Protein AF-A0A0E3MA37-F1 (afdb_monomer_lite)

pLDDT: mean 84.64, std 12.68, range [42.84, 96.62]

Sequence (203 aa):
MIGLEYALGVYGIQHSELAARLGIQRQNINQWIKCKSKIPKKYFPVLSDMFGISIEYLQKELDDIDKLVIQKEKLMKELKPEIVKYDMDYNFEERDVVQVPIYSIDKEIKSLDKEIKKIKIIDEFKNIINSSKEDYELDKFILLLKLFKSEKVNKHIVEDTIEAICHYYDIVPEWVLISSSEDLHGAKDYMDDIAEVIKKYYK

Secondary structure (DSSP, 8-state):
-BHHHHHHHHHT--HHHHHHHTTS-HHHHHHHHTTSSPPPGGGHHHHHHHHTS-HHHHHSBP-HHHHHHHHHHHHHHHH-PPEEEEEEEEETTTTEEEEEEEES--HHHHHHHHHHHHHHHHHHHHHHHHH--SHHHHHHHHHHHHHHH-TTS-HHHHHHHHHHHHHHTTSS-TT--SS-TT-TTSHHHHHHHHHHHHHHH--

Radius of gyration: 23.32 Å; chains: 1; bounding box: 53×28×65 Å

Foldseek 3Di:
DALLVLLCVLVVHDLCRVCVVVVHDSVVSVCQVVVVDPDDPVCQVVVCVVQVDHVVSRRDDDDPLSSLVSNLSVCCVVVVFAFPDWDWDQDLVVRAIDIDTDTPDDPSNVVSVVVSVVVSVVVVVVVVVVPDDDVVVVVVVVVVVCQVPDPPDDVVLVLVVVVVVCVVVVVHDPPDRVDDPPCPVCPVVSVVVVVVVCVVPPD

InterPro domains:
  IPR001387 Cro/C1-type, helix-turn-helix domain [PS50943] (16-58)
  IPR001387 Cro/C1-type, helix-turn-helix domain [cd00093] (16-58)
  IPR010982 Lambda repressor-like, DNA-binding domain superfamily [G3DSA:1.10.260.40] (10-65)
  IPR010982 Lambda repressor-like, DNA-binding domain superfamily [SSF47413] (5-63)

Structure (mmCIF, N/CA/C/O backbone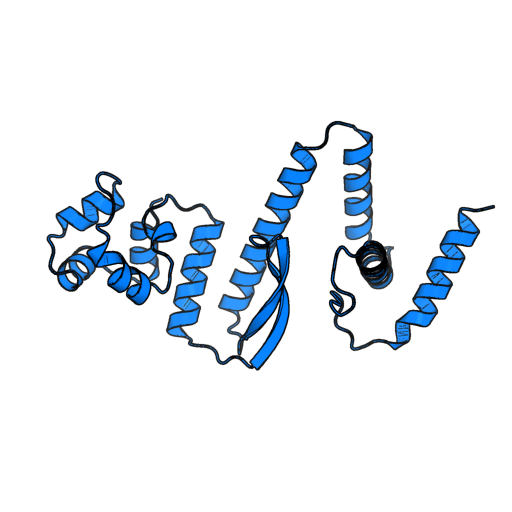):
data_AF-A0A0E3MA37-F1
#
_entry.id   AF-A0A0E3MA37-F1
#
loop_
_atom_site.group_PDB
_atom_site.id
_atom_site.type_symbol
_atom_site.label_atom_id
_atom_site.label_alt_id
_atom_site.label_comp_id
_atom_site.label_asym_id
_atom_site.label_entity_id
_atom_site.label_seq_id
_atom_site.pdbx_PDB_ins_code
_atom_site.Cartn_x
_atom_site.Cartn_y
_atom_site.Cartn_z
_atom_site.occupancy
_atom_site.B_iso_or_equiv
_atom_site.auth_seq_id
_atom_site.auth_comp_id
_atom_site.auth_asym_id
_atom_site.auth_atom_id
_atom_site.pdbx_PDB_model_num
ATOM 1 N N . MET A 1 1 ? 0.056 8.571 13.593 1.00 84.12 1 MET A N 1
ATOM 2 C CA . MET A 1 1 ? -1.319 8.588 14.163 1.00 84.12 1 MET A CA 1
ATOM 3 C C . MET A 1 1 ? -1.781 7.153 14.315 1.00 84.12 1 MET A C 1
ATOM 5 O O . MET A 1 1 ? -1.430 6.353 13.457 1.00 84.12 1 MET A O 1
ATOM 9 N N . ILE A 1 2 ? -2.513 6.808 15.377 1.00 94.44 2 ILE A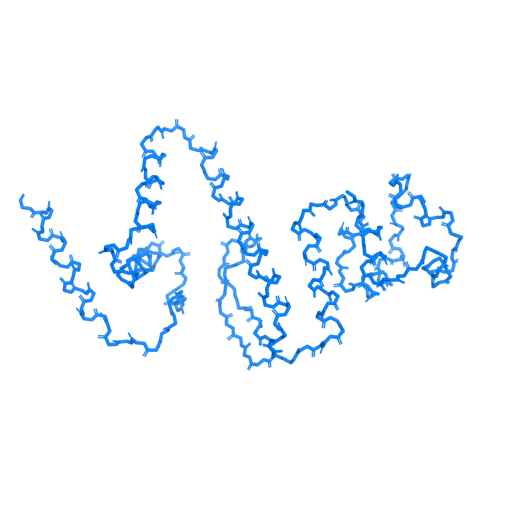 N 1
ATOM 10 C CA . ILE A 1 2 ? -2.929 5.418 15.608 1.00 94.44 2 ILE A CA 1
ATOM 11 C C . ILE A 1 2 ? -4.049 4.996 14.673 1.00 94.44 2 ILE A C 1
ATOM 13 O O . ILE A 1 2 ? -4.986 5.758 14.429 1.00 94.44 2 ILE A O 1
ATOM 17 N N . GLY A 1 3 ? -3.960 3.769 14.157 1.00 94.31 3 GLY A N 1
ATOM 18 C CA . GLY A 1 3 ? -4.886 3.324 13.128 1.00 94.31 3 GLY A CA 1
ATOM 19 C C . GLY A 1 3 ? -6.326 3.192 13.584 1.00 94.31 3 GLY A C 1
ATOM 20 O O . GLY A 1 3 ? -7.220 3.509 12.808 1.00 94.31 3 GLY A O 1
ATOM 21 N N . LEU A 1 4 ? -6.578 2.848 14.851 1.00 95.31 4 LEU A N 1
ATOM 22 C CA . LEU A 1 4 ? -7.936 2.884 15.397 1.00 95.31 4 LEU A CA 1
ATOM 23 C C . LEU A 1 4 ? -8.545 4.293 15.366 1.00 95.31 4 LEU A C 1
ATOM 25 O O . LEU A 1 4 ? -9.714 4.443 15.025 1.00 95.31 4 LEU A O 1
ATOM 29 N N . GLU A 1 5 ? -7.769 5.324 15.702 1.00 95.62 5 GLU A N 1
ATOM 30 C CA . GLU A 1 5 ? -8.240 6.714 15.658 1.00 95.62 5 GLU A CA 1
ATOM 31 C C . GLU A 1 5 ? -8.531 7.151 14.223 1.00 95.62 5 GLU A C 1
ATOM 33 O O . GLU A 1 5 ? -9.579 7.736 13.948 1.00 95.62 5 GLU A O 1
ATOM 38 N N . TYR A 1 6 ? -7.640 6.798 13.294 1.00 96.62 6 TYR A N 1
ATOM 39 C CA . TYR A 1 6 ? -7.842 7.087 11.882 1.00 96.62 6 TYR A CA 1
ATOM 40 C C . TYR A 1 6 ? -9.079 6.389 11.312 1.00 96.62 6 TYR A C 1
ATOM 42 O O . TYR A 1 6 ? -9.910 7.040 10.683 1.00 96.62 6 TYR A O 1
ATOM 50 N N . ALA A 1 7 ? -9.227 5.086 11.564 1.00 95.69 7 ALA A N 1
ATOM 51 C CA . ALA A 1 7 ? -10.353 4.296 11.084 1.00 95.69 7 ALA A CA 1
ATOM 52 C C . ALA A 1 7 ? -11.683 4.850 11.614 1.00 95.69 7 ALA A C 1
ATOM 54 O O . ALA A 1 7 ? -12.621 5.029 10.845 1.00 95.69 7 ALA A O 1
ATOM 55 N N . LEU A 1 8 ? -11.758 5.220 12.896 1.00 95.12 8 LEU A N 1
ATOM 56 C CA . LEU A 1 8 ? -12.943 5.878 13.456 1.00 95.12 8 LEU A CA 1
ATOM 57 C C . LEU A 1 8 ? -13.290 7.175 12.712 1.00 95.12 8 LEU A C 1
ATOM 59 O O . LEU A 1 8 ? -14.453 7.385 12.372 1.00 95.12 8 LEU A O 1
ATOM 63 N N . GLY A 1 9 ? -12.291 8.007 12.402 1.00 95.06 9 GLY A N 1
ATOM 64 C CA . GLY A 1 9 ? -12.484 9.232 11.624 1.00 95.06 9 GLY A CA 1
ATOM 65 C C . GLY A 1 9 ? -12.969 8.969 10.196 1.00 95.06 9 GLY A C 1
ATOM 66 O O . GLY A 1 9 ? -13.943 9.574 9.755 1.00 95.06 9 GLY A O 1
ATOM 67 N N . VAL A 1 10 ? -12.337 8.028 9.491 1.00 94.00 10 VAL A N 1
ATOM 68 C CA . VAL A 1 10 ? -12.671 7.662 8.103 1.00 94.00 10 VAL A CA 1
ATOM 69 C C . VAL A 1 10 ? -14.083 7.077 7.993 1.00 94.00 10 VAL A C 1
ATOM 71 O O . VAL A 1 10 ? -14.810 7.392 7.050 1.00 94.00 10 VAL A O 1
ATOM 74 N N . TYR A 1 11 ? -14.498 6.274 8.973 1.00 93.88 11 TYR A N 1
ATOM 75 C CA . TYR A 1 11 ? -15.827 5.660 9.034 1.00 93.88 11 TYR A CA 1
ATOM 76 C C . TYR A 1 11 ? -16.893 6.549 9.696 1.00 93.88 11 TYR A C 1
ATOM 78 O O . TYR A 1 11 ? -18.059 6.167 9.741 1.00 93.88 11 TYR A O 1
ATOM 86 N N . GLY A 1 12 ? -16.519 7.721 10.220 1.00 93.81 12 GLY A N 1
ATOM 87 C CA . GLY A 1 12 ? -17.446 8.627 10.903 1.00 93.81 12 GLY A CA 1
ATOM 88 C C . GLY A 1 12 ? -18.004 8.083 12.226 1.00 93.81 12 GLY A C 1
ATOM 89 O O . GLY A 1 12 ? -19.073 8.509 12.657 1.00 93.81 12 GLY A O 1
ATOM 90 N N . ILE A 1 13 ? -17.304 7.148 12.876 1.00 94.56 13 ILE A N 1
ATOM 91 C CA . ILE A 1 13 ? -17.751 6.486 14.108 1.00 94.56 13 ILE A CA 1
ATOM 92 C C . ILE A 1 13 ? -17.184 7.220 15.324 1.00 94.56 13 ILE A C 1
ATOM 94 O O . ILE A 1 13 ? -15.977 7.429 15.456 1.00 94.56 13 ILE A O 1
ATOM 98 N N . GLN A 1 14 ? -18.048 7.567 16.277 1.00 95.06 14 GLN A N 1
ATOM 99 C CA . GLN A 1 14 ? -17.614 8.202 17.523 1.00 95.06 14 GLN A CA 1
ATOM 100 C C . GLN A 1 14 ? -17.073 7.181 18.535 1.00 95.06 14 GLN A C 1
ATOM 102 O O . GLN A 1 14 ? -17.524 6.039 18.609 1.00 95.06 14 GLN A O 1
ATOM 107 N N . HIS A 1 15 ? -16.168 7.609 19.425 1.00 94.31 15 HIS A N 1
ATOM 108 C CA . HIS A 1 15 ? -15.605 6.725 20.462 1.00 94.31 15 HIS A CA 1
ATOM 109 C C . HIS A 1 15 ? -16.689 6.161 21.398 1.00 94.31 15 HIS A C 1
ATOM 111 O O . HIS A 1 15 ? -16.575 5.035 21.876 1.00 94.31 15 HIS A O 1
ATOM 117 N N . SER A 1 16 ? -17.725 6.955 21.690 1.00 93.81 16 SER A N 1
ATOM 118 C CA . SER A 1 16 ? -18.897 6.545 22.477 1.00 93.81 16 SER A CA 1
ATOM 119 C C . SER A 1 16 ? -19.701 5.456 21.778 1.00 93.81 16 SER A C 1
ATOM 121 O O . SER A 1 16 ? -20.146 4.517 22.431 1.00 93.81 16 SER A O 1
ATOM 123 N N . GLU A 1 17 ? -19.854 5.567 20.463 1.00 95.62 17 GLU A N 1
ATOM 124 C CA . GLU A 1 17 ? -20.577 4.595 19.656 1.00 95.62 17 GLU A CA 1
ATOM 125 C C . GLU A 1 17 ? -19.825 3.263 19.596 1.00 95.62 17 GLU A C 1
ATOM 127 O O . GLU A 1 17 ? -20.410 2.218 19.875 1.00 95.62 17 GLU A O 1
ATOM 132 N N . LEU A 1 18 ? -18.512 3.290 19.336 1.00 96.19 18 LEU A N 1
ATOM 133 C CA . LEU A 1 18 ? -17.695 2.075 19.361 1.00 96.19 18 LEU A CA 1
ATOM 134 C C . LEU A 1 18 ? -17.732 1.403 20.743 1.00 96.19 18 LEU A C 1
ATOM 136 O O . LEU A 1 18 ? -17.883 0.187 20.844 1.00 96.19 18 LEU A O 1
ATOM 140 N N . ALA A 1 19 ? -17.629 2.189 21.817 1.00 96.00 19 ALA A N 1
ATOM 141 C CA . ALA A 1 19 ? -17.697 1.680 23.183 1.00 96.00 19 ALA A CA 1
ATOM 142 C C . ALA A 1 19 ? -19.032 0.972 23.473 1.00 96.00 19 ALA A C 1
ATOM 144 O O . ALA A 1 19 ? -19.030 -0.128 24.029 1.00 96.00 19 ALA A O 1
ATOM 145 N N . ALA A 1 20 ? -20.151 1.564 23.037 1.00 95.31 20 ALA A N 1
ATOM 146 C CA . ALA A 1 20 ? -21.478 0.970 23.163 1.00 95.31 20 ALA A CA 1
ATOM 147 C C . ALA A 1 20 ? -21.588 -0.350 22.384 1.00 95.31 20 ALA A C 1
ATOM 149 O O . ALA A 1 20 ? -22.038 -1.347 22.946 1.00 95.31 20 ALA A O 1
ATOM 150 N N . ARG A 1 21 ? -21.101 -0.390 21.134 1.00 94.06 21 ARG A N 1
ATOM 151 C CA . ARG A 1 21 ? -21.086 -1.609 20.301 1.00 94.06 21 ARG A CA 1
ATOM 152 C C . ARG A 1 21 ? -20.270 -2.744 20.924 1.00 94.06 21 ARG A C 1
ATOM 154 O O . ARG A 1 21 ? -20.639 -3.904 20.792 1.00 94.06 21 ARG A O 1
ATOM 161 N N . LEU A 1 22 ? -19.173 -2.420 21.609 1.00 94.44 22 LEU A N 1
ATOM 162 C CA . LEU A 1 22 ? -18.305 -3.404 22.265 1.00 94.44 22 LEU A CA 1
ATOM 163 C C . LEU A 1 22 ? -18.726 -3.742 23.707 1.00 94.44 22 LEU A C 1
ATOM 165 O O . LEU A 1 22 ? -18.088 -4.587 24.336 1.00 94.44 22 LEU A O 1
ATOM 169 N N . GLY A 1 23 ? -19.757 -3.086 24.252 1.00 94.81 23 GLY A N 1
ATOM 170 C CA . GLY A 1 23 ? -20.200 -3.288 25.635 1.00 94.81 23 GLY A CA 1
ATOM 171 C C . GLY A 1 23 ? -19.154 -2.878 26.679 1.00 94.81 23 GLY A C 1
ATOM 172 O O . GLY A 1 23 ? -19.035 -3.516 27.724 1.00 94.81 23 GLY A O 1
ATOM 173 N N . ILE A 1 24 ? -18.357 -1.843 26.394 1.00 95.75 24 ILE A N 1
ATOM 174 C CA . ILE A 1 24 ? -17.297 -1.345 27.284 1.00 95.75 24 ILE A CA 1
ATOM 175 C C . ILE A 1 24 ? -17.415 0.152 27.546 1.00 95.75 24 ILE A C 1
ATOM 177 O O . ILE A 1 24 ? -18.136 0.883 26.876 1.00 95.75 24 ILE A O 1
ATOM 181 N N . GLN A 1 25 ? -16.654 0.638 28.524 1.00 94.88 25 GLN A N 1
ATOM 182 C CA . GLN A 1 25 ? -16.570 2.065 28.807 1.00 94.88 25 GLN A CA 1
ATOM 183 C C . GLN A 1 25 ? -15.746 2.799 27.741 1.00 94.88 25 GLN A C 1
ATOM 185 O O . GLN A 1 25 ? -14.691 2.325 27.317 1.00 94.88 25 GLN A O 1
ATOM 190 N N . ARG A 1 26 ? -16.165 4.024 27.389 1.00 93.62 26 ARG A N 1
ATOM 191 C CA . ARG A 1 26 ? -15.447 4.925 26.462 1.00 93.62 26 ARG A CA 1
ATOM 192 C C . ARG A 1 26 ? -13.974 5.132 26.836 1.00 93.62 26 ARG A C 1
ATOM 194 O O . ARG A 1 26 ? -13.132 5.326 25.962 1.00 93.62 26 ARG A O 1
ATOM 201 N N . GLN A 1 27 ? -13.650 5.077 28.128 1.00 93.69 27 GLN A N 1
ATOM 202 C CA . GLN A 1 27 ? -12.278 5.205 28.616 1.00 93.69 27 GLN A CA 1
ATOM 203 C C . GLN A 1 27 ? -11.351 4.115 28.059 1.00 93.69 27 GLN A C 1
ATOM 205 O O . GLN A 1 27 ? -10.196 4.416 27.772 1.00 93.69 27 GLN A O 1
ATOM 210 N N . ASN A 1 28 ? -11.858 2.900 27.828 1.00 94.25 28 ASN A N 1
ATOM 211 C CA . ASN A 1 28 ? -11.075 1.803 27.259 1.00 94.25 28 ASN A CA 1
ATOM 212 C C . ASN A 1 28 ? -10.665 2.113 25.811 1.00 94.25 28 ASN A C 1
ATOM 214 O O . ASN A 1 28 ? -9.495 1.971 25.473 1.00 94.25 28 ASN A O 1
ATOM 218 N N . ILE A 1 29 ? -11.585 2.642 24.993 1.00 95.44 29 ILE A N 1
ATOM 219 C CA . ILE A 1 29 ? -11.286 3.086 23.617 1.00 95.44 29 ILE A CA 1
ATOM 220 C C . ILE A 1 29 ? -10.200 4.168 23.620 1.00 95.44 29 ILE A C 1
ATOM 222 O O . ILE A 1 29 ? -9.225 4.089 22.877 1.00 95.44 29 ILE A O 1
ATOM 226 N N . ASN A 1 30 ? -10.324 5.156 24.512 1.00 93.62 30 ASN A N 1
ATOM 227 C CA . ASN A 1 30 ? -9.332 6.225 24.636 1.00 93.62 30 ASN A CA 1
ATOM 228 C C . ASN A 1 30 ? -7.951 5.703 25.067 1.00 93.62 30 ASN A C 1
ATOM 230 O O . ASN A 1 30 ? -6.941 6.303 24.705 1.00 93.62 30 ASN A O 1
ATOM 234 N N . GLN A 1 31 ? -7.881 4.630 25.862 1.00 94.69 31 GLN A N 1
ATOM 235 C CA . GLN A 1 31 ? -6.604 4.007 26.214 1.00 94.69 31 GLN A CA 1
ATOM 236 C C . GLN A 1 31 ? -5.952 3.327 25.009 1.00 94.69 31 GLN A C 1
ATOM 238 O O . GLN A 1 31 ? -4.738 3.454 24.861 1.00 94.69 31 GLN A O 1
ATOM 243 N N . TRP A 1 32 ? -6.736 2.674 24.145 1.00 94.81 32 TRP A N 1
ATOM 244 C CA . TRP A 1 32 ? -6.230 2.041 22.922 1.00 94.81 32 TRP A CA 1
ATOM 245 C C . TRP A 1 32 ? -5.692 3.074 21.934 1.00 94.81 32 TRP A C 1
ATOM 247 O O . TRP A 1 32 ? -4.570 2.939 21.463 1.00 94.81 32 TRP A O 1
ATOM 257 N N . ILE A 1 33 ? -6.439 4.158 21.705 1.00 92.94 33 ILE A N 1
ATOM 258 C CA . ILE A 1 33 ? -6.018 5.263 20.826 1.00 92.94 33 ILE A CA 1
ATOM 259 C C . ILE A 1 33 ? -4.733 5.930 21.332 1.00 92.94 33 ILE A C 1
ATOM 261 O O . ILE A 1 33 ? -3.863 6.294 20.552 1.00 92.94 33 ILE A O 1
ATOM 265 N N . LYS A 1 34 ? -4.583 6.058 22.656 1.00 91.56 34 LYS A N 1
ATOM 266 C CA . LYS A 1 34 ? -3.381 6.624 23.288 1.00 91.56 34 LYS A CA 1
ATOM 267 C C . LYS A 1 34 ? -2.249 5.608 23.480 1.00 91.56 34 LYS A C 1
ATOM 269 O O . LYS A 1 34 ? -1.322 5.908 24.229 1.00 91.56 34 LYS A O 1
ATOM 274 N N . CYS A 1 35 ? -2.350 4.403 22.913 1.00 87.25 35 CYS A N 1
ATOM 275 C CA 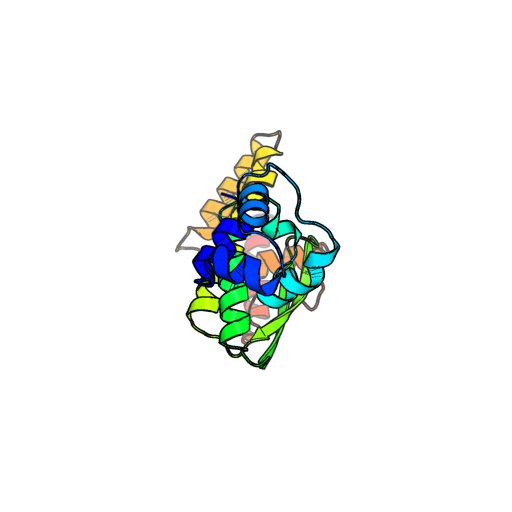. CYS A 1 35 ? -1.387 3.307 23.092 1.00 87.25 35 CYS A CA 1
ATOM 276 C C . CYS A 1 35 ? -1.073 2.936 24.550 1.00 87.25 35 CYS A C 1
ATOM 278 O O . CYS A 1 35 ? -0.044 2.329 24.836 1.00 87.25 35 CYS A O 1
ATOM 280 N N . LYS A 1 36 ? -1.958 3.268 25.497 1.00 90.62 36 LYS A N 1
ATOM 281 C CA . LYS A 1 36 ? -1.770 2.927 26.917 1.00 90.62 36 LYS A CA 1
ATOM 282 C C . LYS A 1 36 ? -2.049 1.454 27.194 1.00 90.62 36 LYS A C 1
ATOM 284 O O . LYS A 1 36 ? -1.546 0.905 28.168 1.00 90.62 36 LYS A O 1
ATOM 289 N N . SER A 1 37 ? -2.871 0.828 26.360 1.00 91.38 37 SER A N 1
ATOM 290 C CA . SER A 1 37 ? -3.149 -0.603 26.392 1.00 91.38 37 SER A CA 1
ATOM 291 C C . SER A 1 37 ? -3.410 -1.111 24.976 1.00 91.38 37 SER A C 1
ATOM 293 O O . SER A 1 37 ? -3.901 -0.372 24.124 1.00 91.38 37 SER A O 1
ATOM 295 N N . LYS A 1 38 ? -3.063 -2.377 24.716 1.00 92.38 38 LYS A N 1
ATOM 296 C CA . LYS A 1 38 ? -3.400 -3.045 23.450 1.00 92.38 38 LYS A CA 1
ATOM 297 C C . LYS A 1 38 ? -4.886 -3.392 23.414 1.00 92.38 38 LYS A C 1
ATOM 299 O O . LYS A 1 38 ? -5.513 -3.564 24.464 1.00 92.38 38 LYS A O 1
ATOM 304 N N . ILE A 1 39 ? -5.426 -3.556 22.211 1.00 93.94 39 ILE A N 1
ATOM 305 C CA . ILE A 1 39 ? -6.797 -4.023 22.033 1.00 93.94 39 ILE A CA 1
ATOM 306 C C . ILE A 1 39 ? -6.861 -5.494 22.500 1.00 93.94 39 ILE A C 1
ATOM 308 O O . ILE A 1 39 ? -6.030 -6.315 22.107 1.00 93.94 39 ILE A O 1
ATOM 312 N N . PRO A 1 40 ? -7.808 -5.873 23.375 1.00 94.56 40 PRO A N 1
ATOM 313 C CA . PRO A 1 40 ? -7.995 -7.267 23.765 1.00 94.56 40 PRO A CA 1
ATOM 314 C C . PRO A 1 40 ? -8.427 -8.155 22.590 1.00 94.56 40 PRO A C 1
ATOM 316 O O . PRO A 1 40 ? -9.364 -7.814 21.869 1.00 94.56 40 PRO A O 1
ATOM 319 N N . LYS A 1 41 ? -7.832 -9.353 22.477 1.00 94.81 41 LYS A N 1
ATOM 320 C CA . LYS A 1 41 ? -8.088 -10.323 21.387 1.00 94.81 41 LYS A CA 1
ATOM 321 C C . LYS A 1 41 ? -9.567 -10.649 21.158 1.00 94.81 41 LYS A C 1
ATOM 323 O O . LYS A 1 41 ? -9.978 -10.855 20.023 1.00 94.81 41 LYS A O 1
ATOM 328 N N . LYS A 1 42 ? -10.385 -10.648 22.217 1.00 95.19 42 LYS A N 1
ATOM 329 C CA . LYS A 1 42 ? -11.836 -10.894 22.123 1.00 95.19 42 LYS A CA 1
ATOM 330 C C . LYS A 1 42 ? -12.584 -9.899 21.226 1.00 95.19 42 LYS A C 1
ATOM 332 O O . LYS A 1 42 ? -13.665 -10.224 20.755 1.00 95.19 42 LYS A O 1
ATOM 337 N N . TYR A 1 43 ? -12.029 -8.708 20.994 1.00 94.81 43 TYR A N 1
ATOM 338 C CA . TYR A 1 43 ? -12.632 -7.695 20.126 1.00 94.81 43 TYR A CA 1
ATOM 339 C C . TYR A 1 43 ? -12.094 -7.727 18.696 1.00 94.81 43 TYR A C 1
ATOM 341 O O . TYR A 1 43 ? -12.621 -7.009 17.855 1.00 94.81 43 TYR A O 1
ATOM 349 N N . PHE A 1 44 ? -11.080 -8.548 18.400 1.00 94.38 44 PHE A N 1
ATOM 350 C CA . PHE A 1 44 ? -10.473 -8.593 17.068 1.00 94.38 44 PHE A CA 1
ATOM 351 C C . PHE A 1 44 ? -11.490 -8.962 15.986 1.00 94.38 44 PHE A C 1
ATOM 353 O O . PHE A 1 44 ? -11.573 -8.209 15.022 1.00 94.38 44 PHE A O 1
ATOM 360 N N . PRO A 1 45 ? -12.327 -10.011 16.148 1.00 93.81 45 PRO A N 1
ATOM 361 C CA . PRO A 1 45 ? -13.292 -10.370 15.110 1.00 93.81 45 PRO A CA 1
ATOM 362 C C . PRO A 1 45 ? -14.285 -9.239 14.830 1.00 93.81 45 PRO A C 1
ATOM 364 O O . PRO A 1 45 ? -14.536 -8.909 13.680 1.00 93.81 45 PRO A O 1
ATOM 367 N N . VAL A 1 46 ? -14.796 -8.597 15.886 1.00 94.12 46 VAL A N 1
ATOM 368 C CA . VAL A 1 46 ? -15.788 -7.518 15.768 1.00 94.12 46 VAL A CA 1
ATOM 369 C C . VAL A 1 46 ? -15.192 -6.284 15.097 1.00 94.12 46 VAL A C 1
ATOM 371 O O . VAL A 1 46 ? -15.843 -5.659 14.268 1.00 94.12 46 VAL A O 1
ATOM 374 N N . LEU A 1 47 ? -13.962 -5.914 15.453 1.00 94.19 47 LEU A N 1
ATOM 375 C CA . LEU A 1 47 ? -13.293 -4.744 14.888 1.00 94.19 47 LEU A CA 1
ATOM 376 C C . LEU A 1 47 ? -12.859 -4.981 13.442 1.00 94.19 47 LEU A C 1
ATOM 378 O O . LEU A 1 47 ? -13.088 -4.118 12.598 1.00 94.19 47 LEU A O 1
ATOM 382 N N . SER A 1 48 ? -12.276 -6.143 13.149 1.00 92.94 48 SER A N 1
ATOM 383 C CA . SER A 1 48 ? -11.882 -6.495 11.786 1.00 92.94 48 SER A CA 1
ATOM 384 C C . SER A 1 48 ? -13.087 -6.590 10.861 1.00 92.94 48 SER A C 1
ATOM 386 O O . SER A 1 48 ? -13.031 -6.053 9.762 1.00 92.94 48 SER A O 1
ATOM 388 N N . ASP A 1 49 ? -14.203 -7.164 11.317 1.00 92.12 49 ASP A N 1
ATOM 389 C CA . ASP A 1 49 ? -15.444 -7.159 10.542 1.00 92.12 49 ASP A CA 1
ATOM 390 C C . ASP A 1 49 ? -15.992 -5.735 10.364 1.00 92.12 49 ASP A C 1
ATOM 392 O O . ASP A 1 49 ? -16.304 -5.324 9.248 1.00 92.12 49 ASP A O 1
ATOM 396 N N . MET A 1 50 ? -16.038 -4.927 11.431 1.00 91.62 50 MET A N 1
ATOM 397 C CA . MET A 1 50 ? -16.557 -3.554 11.387 1.00 91.62 50 MET A CA 1
ATOM 398 C C . MET A 1 50 ? -15.812 -2.672 10.383 1.00 91.62 50 MET A C 1
ATOM 400 O O . MET A 1 50 ? -16.465 -1.967 9.610 1.00 91.62 50 MET A O 1
ATOM 404 N N . PHE A 1 51 ? -14.483 -2.737 10.367 1.00 92.62 51 PHE A N 1
ATOM 405 C CA . PHE A 1 51 ? -13.637 -1.876 9.540 1.00 92.62 51 PHE A CA 1
ATOM 406 C C . PHE A 1 51 ? -13.101 -2.551 8.272 1.00 92.62 51 PHE A C 1
ATOM 408 O O . PHE A 1 51 ? -12.409 -1.895 7.506 1.00 92.62 51 PHE A O 1
ATOM 415 N N . GLY A 1 52 ? -13.367 -3.841 8.051 1.00 89.12 52 GLY A N 1
ATOM 416 C CA . GLY A 1 52 ? -12.852 -4.570 6.886 1.00 89.12 52 GLY A CA 1
ATOM 417 C C . GLY A 1 52 ? -11.321 -4.645 6.810 1.00 89.12 52 GLY A C 1
ATOM 418 O O . GLY A 1 52 ? -10.784 -4.843 5.732 1.00 89.12 52 GLY A O 1
ATOM 419 N N . ILE A 1 53 ? -10.604 -4.462 7.925 1.00 92.12 53 ILE A N 1
ATOM 420 C CA . ILE A 1 53 ? -9.131 -4.409 7.955 1.00 92.12 53 ILE A CA 1
ATOM 421 C C . ILE A 1 53 ? -8.543 -5.326 9.026 1.00 92.12 53 ILE A C 1
ATOM 423 O O . ILE A 1 53 ? -9.170 -5.610 10.055 1.00 92.12 53 ILE A O 1
ATOM 427 N N . SER A 1 54 ? -7.297 -5.763 8.810 1.00 91.06 54 SER A N 1
ATOM 428 C CA . SER A 1 54 ? -6.535 -6.495 9.830 1.00 91.06 54 SER A CA 1
ATOM 429 C C . SER A 1 54 ? -6.407 -5.658 11.105 1.00 91.06 54 SER A C 1
ATOM 431 O O . SER A 1 54 ? -6.201 -4.441 11.075 1.00 91.06 54 SER A O 1
ATOM 433 N N . ILE A 1 55 ? -6.487 -6.332 12.253 1.00 92.25 55 ILE A N 1
ATOM 434 C CA . ILE A 1 55 ? -6.307 -5.715 13.570 1.00 92.25 55 ILE A CA 1
ATOM 435 C C . ILE A 1 55 ? -4.931 -5.057 13.732 1.00 92.25 55 ILE A C 1
ATOM 437 O O . ILE A 1 55 ? -4.771 -4.144 14.541 1.00 92.25 55 ILE A O 1
ATOM 441 N N . GLU A 1 56 ? -3.935 -5.501 12.965 1.00 92.38 56 GLU A N 1
ATOM 442 C CA . GLU A 1 56 ? -2.587 -4.934 12.977 1.00 92.38 56 GLU A CA 1
ATOM 443 C C . GLU A 1 56 ? -2.618 -3.453 12.612 1.00 92.38 56 GLU A C 1
ATOM 445 O O . GLU A 1 56 ? -2.044 -2.651 13.347 1.00 92.38 56 GLU A O 1
ATOM 450 N N . TYR A 1 57 ? -3.379 -3.078 11.575 1.00 93.12 57 TYR A N 1
ATOM 451 C CA . TYR A 1 57 ? -3.584 -1.682 11.187 1.00 93.12 57 TYR A CA 1
ATOM 452 C C . TYR A 1 57 ? -4.208 -0.867 12.317 1.00 93.12 57 TYR A C 1
ATOM 454 O O . TYR A 1 57 ? -3.785 0.253 12.570 1.00 93.12 57 TYR A O 1
ATOM 462 N N . LEU A 1 58 ? -5.165 -1.430 13.058 1.00 94.19 58 LEU A N 1
ATOM 463 C CA . LEU A 1 58 ? -5.839 -0.725 14.153 1.00 94.19 58 LEU A CA 1
ATOM 464 C C . LEU A 1 58 ? -4.935 -0.493 15.375 1.00 94.19 58 LEU A C 1
ATOM 466 O O . LEU A 1 58 ? -5.186 0.431 16.150 1.00 94.19 58 LEU A O 1
ATOM 470 N N . GLN A 1 59 ? -3.906 -1.322 15.567 1.00 91.69 59 GLN A N 1
ATOM 471 C CA . GLN A 1 59 ? -3.021 -1.262 16.736 1.00 91.69 59 GLN A CA 1
ATOM 472 C C . GLN A 1 59 ? -1.669 -0.592 16.482 1.00 91.69 59 GLN A C 1
ATOM 474 O O . GLN A 1 59 ? -0.958 -0.324 17.453 1.00 91.69 59 GLN A O 1
ATOM 479 N N . LYS A 1 60 ? -1.285 -0.365 15.224 1.00 93.31 60 LYS A N 1
ATOM 480 C CA . LYS A 1 60 ? -0.023 0.295 14.882 1.00 93.31 60 LYS A CA 1
ATOM 481 C C . LYS A 1 60 ? -0.207 1.789 14.635 1.00 93.31 60 LYS A C 1
ATOM 483 O O . LYS A 1 60 ? -1.317 2.286 14.417 1.00 93.31 60 LYS A O 1
ATOM 488 N N . GLU A 1 61 ? 0.909 2.507 14.684 1.00 93.94 61 GLU A N 1
ATOM 489 C CA . GLU A 1 61 ? 0.974 3.829 14.076 1.00 93.94 61 GLU A CA 1
ATOM 490 C C . GLU A 1 61 ? 0.962 3.668 12.563 1.00 93.94 61 GLU A C 1
ATOM 492 O O . GLU A 1 61 ? 1.694 2.845 12.023 1.00 93.94 61 GLU A O 1
ATOM 497 N N . LEU A 1 62 ? 0.095 4.435 11.911 1.00 94.06 62 LEU A N 1
ATOM 498 C CA . LEU A 1 62 ? -0.049 4.395 10.468 1.00 94.06 62 LEU A CA 1
ATOM 499 C C . LEU A 1 62 ? 0.983 5.285 9.793 1.00 94.06 62 LEU A C 1
ATOM 501 O O . LEU A 1 62 ? 1.108 6.467 10.153 1.00 94.06 62 LEU A O 1
ATOM 505 N N . ASP A 1 63 ? 1.613 4.739 8.763 1.00 93.06 63 ASP A N 1
ATOM 506 C CA . ASP A 1 63 ? 2.242 5.530 7.713 1.00 93.06 63 ASP A CA 1
ATOM 507 C C . ASP A 1 63 ? 1.196 6.024 6.689 1.00 93.06 63 ASP A C 1
ATOM 509 O O . ASP A 1 63 ? -0.019 5.903 6.884 1.00 93.06 63 ASP A O 1
ATOM 513 N N . ASP A 1 64 ? 1.652 6.678 5.623 1.00 90.44 64 ASP A N 1
ATOM 514 C CA . ASP A 1 64 ? 0.754 7.220 4.603 1.00 90.44 64 ASP A CA 1
ATOM 515 C C . ASP A 1 64 ? 0.167 6.133 3.688 1.00 90.44 64 ASP A C 1
ATOM 517 O O . ASP A 1 64 ? -0.980 6.264 3.259 1.00 90.44 64 ASP A O 1
ATOM 521 N N . ILE A 1 65 ? 0.886 5.027 3.458 1.00 91.81 65 ILE A N 1
ATOM 522 C CA . ILE A 1 65 ? 0.375 3.879 2.693 1.00 91.81 65 ILE A CA 1
ATOM 523 C C . ILE A 1 65 ? -0.763 3.223 3.467 1.00 91.81 65 ILE A C 1
ATOM 525 O O . ILE A 1 65 ? -1.829 2.964 2.912 1.00 91.81 65 ILE A O 1
ATOM 529 N N . ASP A 1 66 ? -0.571 3.006 4.763 1.00 94.12 66 ASP A N 1
ATOM 530 C CA . ASP A 1 66 ? -1.559 2.401 5.640 1.00 94.12 66 ASP A CA 1
ATOM 531 C C . ASP A 1 66 ? -2.873 3.187 5.650 1.00 94.12 66 ASP A C 1
ATOM 533 O O . ASP A 1 66 ? -3.960 2.608 5.645 1.00 94.12 66 ASP A O 1
ATOM 537 N N . LYS A 1 67 ? -2.787 4.522 5.645 1.00 94.56 67 LYS A N 1
ATOM 538 C CA . LYS A 1 67 ? -3.968 5.388 5.566 1.00 94.56 67 LYS A CA 1
ATOM 539 C C . LYS A 1 67 ? -4.725 5.177 4.256 1.00 94.56 67 LYS A C 1
ATOM 541 O O . LYS A 1 67 ? -5.944 5.009 4.289 1.00 94.56 67 LYS A O 1
ATOM 546 N N . LEU A 1 68 ? -4.015 5.142 3.126 1.00 94.00 68 LEU A N 1
ATOM 547 C CA . LEU A 1 68 ? -4.615 4.893 1.811 1.00 94.00 68 LEU A CA 1
ATOM 548 C C . LEU A 1 68 ? -5.261 3.503 1.744 1.00 94.00 68 LEU A C 1
ATOM 550 O O . LEU A 1 68 ? -6.370 3.367 1.228 1.00 94.00 68 LEU A O 1
ATOM 554 N N . VAL A 1 69 ? -4.618 2.485 2.325 1.00 92.62 69 VAL A N 1
ATOM 555 C CA . VAL A 1 69 ? -5.175 1.127 2.427 1.00 92.62 69 VAL A CA 1
ATOM 556 C C . VAL A 1 69 ? -6.489 1.139 3.211 1.00 92.62 69 VAL A C 1
ATOM 558 O O . VAL A 1 69 ? -7.489 0.608 2.738 1.00 92.62 69 VAL A O 1
ATOM 561 N N . ILE A 1 70 ? -6.546 1.807 4.366 1.00 94.62 70 ILE A N 1
ATOM 562 C CA . ILE A 1 70 ? -7.780 1.890 5.169 1.00 94.62 70 ILE A CA 1
ATOM 563 C C . ILE A 1 70 ? -8.904 2.622 4.419 1.00 94.62 70 ILE A C 1
ATOM 565 O O . ILE A 1 70 ? -10.066 2.220 4.507 1.00 94.62 70 ILE A O 1
ATOM 569 N N . GLN A 1 71 ? -8.583 3.684 3.675 1.00 94.12 71 GLN A N 1
ATOM 570 C CA . GLN A 1 71 ? -9.560 4.386 2.835 1.00 94.12 71 GLN A CA 1
ATOM 571 C C . GLN A 1 71 ? -10.099 3.489 1.717 1.00 94.12 71 GLN A C 1
ATOM 573 O O . GLN A 1 71 ? -11.309 3.459 1.490 1.00 94.12 71 GLN A O 1
ATOM 578 N N . LYS A 1 72 ? -9.218 2.726 1.061 1.00 92.69 72 LYS A N 1
ATOM 579 C CA . LYS A 1 72 ? -9.602 1.757 0.034 1.00 92.69 72 LYS A CA 1
ATOM 580 C C . LYS A 1 72 ? -10.553 0.704 0.600 1.00 92.69 72 LYS A C 1
ATOM 582 O O . LYS A 1 72 ? -11.603 0.473 0.012 1.00 92.69 72 LYS A O 1
ATOM 587 N N . GLU A 1 73 ? -10.224 0.103 1.741 1.00 92.44 73 GLU A N 1
ATOM 588 C CA . GLU A 1 73 ? -11.043 -0.956 2.352 1.00 92.44 73 GLU A CA 1
ATOM 589 C C . GLU A 1 73 ? -12.434 -0.454 2.759 1.00 92.44 73 GLU A C 1
ATOM 591 O O . GLU A 1 73 ? -13.435 -1.150 2.569 1.00 92.44 73 GLU A O 1
ATOM 596 N N . LYS A 1 74 ? -12.537 0.803 3.212 1.00 93.25 74 LYS A N 1
ATOM 597 C CA . LYS A 1 74 ? -13.839 1.449 3.415 1.00 93.25 74 LYS A CA 1
ATOM 598 C C . LYS A 1 74 ? -14.650 1.501 2.119 1.00 93.25 74 LYS A C 1
ATOM 600 O O . LYS A 1 74 ? -15.795 1.053 2.110 1.00 93.25 74 LYS A O 1
ATOM 605 N N . LEU A 1 75 ? -14.070 2.022 1.036 1.00 91.50 75 LEU A N 1
ATOM 606 C CA . LEU A 1 75 ? -14.767 2.133 -0.250 1.00 91.50 75 LEU A CA 1
ATOM 607 C C . LEU A 1 75 ? -15.149 0.759 -0.809 1.00 91.50 75 LEU A C 1
ATOM 609 O O . LEU A 1 75 ? -16.271 0.581 -1.273 1.00 91.50 75 LEU A O 1
ATOM 613 N N . MET A 1 76 ? -14.265 -0.236 -0.701 1.00 89.81 76 MET A N 1
ATOM 614 C CA . MET A 1 76 ? -14.555 -1.623 -1.080 1.00 89.81 76 MET A CA 1
ATOM 615 C C . MET A 1 76 ? -15.776 -2.168 -0.332 1.00 89.81 76 MET A C 1
ATOM 617 O O . MET A 1 76 ? -16.636 -2.814 -0.930 1.00 89.81 76 MET A O 1
ATOM 621 N N . LYS A 1 77 ? -15.891 -1.871 0.967 1.00 88.81 77 LYS A N 1
ATOM 622 C CA . LYS A 1 77 ? -17.015 -2.306 1.800 1.00 88.81 77 LYS A CA 1
ATOM 623 C C . LYS A 1 77 ? -18.323 -1.567 1.501 1.00 88.81 77 LYS A C 1
ATOM 625 O O . LYS A 1 77 ? -19.391 -2.178 1.586 1.00 88.81 77 LYS A O 1
ATOM 630 N N . GLU A 1 78 ? -18.251 -0.275 1.194 1.00 89.81 78 GLU A N 1
ATOM 631 C CA . GLU A 1 78 ? -19.413 0.567 0.880 1.00 89.81 78 GLU A CA 1
ATOM 632 C C . GLU A 1 78 ? -19.964 0.279 -0.518 1.00 89.81 78 GLU A C 1
ATOM 634 O O . GLU A 1 78 ? -21.169 0.088 -0.676 1.00 89.81 78 GLU A O 1
ATOM 639 N N . LEU A 1 79 ? -19.080 0.210 -1.514 1.00 89.19 79 LEU A N 1
ATOM 640 C CA . LEU A 1 79 ? -19.444 0.063 -2.921 1.00 89.19 79 LEU A CA 1
ATOM 641 C C . LEU A 1 79 ? -19.647 -1.396 -3.331 1.00 89.19 79 LEU A C 1
ATOM 643 O O . LEU A 1 79 ? -20.411 -1.651 -4.257 1.00 89.19 79 LEU A O 1
ATOM 647 N N . LYS A 1 80 ? -18.985 -2.341 -2.645 1.00 88.19 80 LYS A N 1
ATOM 648 C CA . LYS A 1 80 ? -19.030 -3.787 -2.927 1.00 88.19 80 LYS A CA 1
ATOM 649 C C . LYS A 1 80 ? -18.932 -4.087 -4.427 1.00 88.19 80 LYS A C 1
ATOM 651 O O . LYS A 1 80 ? -19.847 -4.697 -4.983 1.00 88.19 80 LYS A O 1
ATOM 656 N N . PRO A 1 81 ? -17.865 -3.621 -5.094 1.00 87.75 81 PRO A N 1
ATOM 657 C CA . PRO A 1 81 ? -17.781 -3.745 -6.535 1.00 87.75 81 PRO A CA 1
ATOM 658 C C . PRO A 1 81 ? -17.690 -5.223 -6.935 1.00 87.75 81 PRO A C 1
ATOM 660 O O . PRO A 1 81 ? -17.075 -6.039 -6.245 1.00 87.75 81 PRO A O 1
ATOM 663 N N . GLU A 1 82 ? -18.313 -5.573 -8.054 1.00 88.62 82 GLU A N 1
ATOM 664 C CA . GLU A 1 82 ? -18.338 -6.943 -8.560 1.00 88.62 82 GLU A CA 1
ATOM 665 C C . GLU A 1 82 ? -16.986 -7.304 -9.178 1.00 88.62 82 GLU A C 1
ATOM 667 O O . GLU A 1 82 ? -16.318 -6.457 -9.765 1.00 88.62 82 GLU A O 1
ATOM 672 N N . ILE A 1 83 ? -16.560 -8.561 -9.069 1.00 89.12 83 ILE A N 1
ATOM 673 C CA . ILE A 1 83 ? -15.349 -9.023 -9.757 1.00 89.12 83 ILE A CA 1
ATOM 674 C C . ILE A 1 83 ? -15.697 -9.224 -11.234 1.00 89.12 83 ILE A C 1
ATOM 676 O O . ILE A 1 83 ? -16.554 -10.038 -11.567 1.00 89.12 83 ILE A O 1
ATOM 680 N N . VAL A 1 84 ? -15.024 -8.487 -12.117 1.00 89.19 84 VAL A N 1
ATOM 681 C CA . VAL A 1 84 ? -15.238 -8.537 -13.573 1.00 89.19 84 VAL A CA 1
ATOM 682 C C . VAL A 1 84 ? -14.337 -9.584 -14.218 1.00 89.19 84 VAL A C 1
ATOM 684 O O . VAL A 1 84 ? -14.767 -10.323 -15.099 1.00 89.19 84 VAL A O 1
ATOM 687 N N . LYS A 1 85 ? -13.076 -9.643 -13.791 1.00 87.38 85 LYS A N 1
ATOM 688 C CA . LYS A 1 85 ? -12.094 -10.627 -14.254 1.00 87.38 85 LYS A CA 1
ATOM 689 C C . LYS A 1 85 ? -10.991 -10.794 -13.217 1.00 87.38 85 LYS A C 1
ATOM 691 O O . LYS A 1 85 ? -10.935 -10.048 -12.244 1.00 87.38 85 LYS A O 1
ATOM 696 N N . TYR A 1 86 ? -10.099 -11.739 -13.460 1.00 84.12 86 TYR A N 1
ATOM 697 C CA . TYR A 1 86 ? -8.828 -11.835 -12.758 1.00 84.12 86 TYR A CA 1
ATOM 698 C C . TYR A 1 86 ? -7.710 -11.441 -13.712 1.00 84.12 86 TYR A C 1
ATOM 700 O O . TYR A 1 86 ? -7.800 -11.704 -14.912 1.00 84.12 86 TYR A O 1
ATOM 708 N N . ASP A 1 87 ? -6.696 -10.781 -13.177 1.00 81.31 87 ASP A N 1
ATOM 709 C CA . ASP A 1 87 ? -5.504 -10.376 -13.912 1.00 81.31 87 ASP A CA 1
ATOM 710 C C . ASP A 1 87 ? -4.269 -10.630 -13.053 1.00 81.31 87 ASP A C 1
ATOM 712 O O . ASP A 1 87 ? -4.381 -11.026 -11.893 1.00 81.31 87 ASP A O 1
ATOM 716 N N . MET A 1 88 ? -3.096 -10.427 -13.628 1.00 78.75 88 MET A N 1
ATOM 717 C CA . MET A 1 88 ? -1.826 -10.710 -12.976 1.00 78.75 88 MET A CA 1
ATOM 718 C C . MET A 1 88 ? -1.161 -9.400 -12.579 1.00 78.75 88 MET A C 1
ATOM 720 O O . MET A 1 88 ? -1.033 -8.494 -13.398 1.00 78.75 88 MET A O 1
ATOM 724 N N . ASP A 1 89 ? -0.760 -9.275 -11.314 1.00 80.88 89 ASP A N 1
ATOM 725 C CA . ASP A 1 89 ? -0.050 -8.088 -10.832 1.00 80.88 89 ASP A CA 1
ATOM 726 C C . ASP A 1 89 ? 1.057 -8.472 -9.846 1.00 80.88 89 ASP A C 1
ATOM 728 O O . ASP A 1 89 ? 1.031 -9.533 -9.221 1.00 80.88 89 ASP A O 1
ATOM 732 N N . TYR A 1 90 ? 2.044 -7.595 -9.704 1.00 81.56 90 TYR A N 1
ATOM 733 C CA . TYR A 1 90 ? 3.150 -7.782 -8.777 1.00 81.56 90 TYR A CA 1
ATOM 734 C C . TYR A 1 90 ? 2.704 -7.504 -7.337 1.00 81.56 90 TYR A C 1
ATOM 736 O O . TYR A 1 90 ? 2.297 -6.388 -6.991 1.00 81.56 90 TYR A O 1
ATOM 744 N N . ASN A 1 91 ? 2.823 -8.513 -6.478 1.00 84.31 91 ASN A N 1
ATOM 745 C CA . ASN A 1 91 ? 2.600 -8.396 -5.047 1.00 84.31 91 ASN A CA 1
ATOM 746 C C . ASN A 1 91 ? 3.921 -8.075 -4.343 1.00 84.31 91 ASN A C 1
ATOM 748 O O . ASN A 1 91 ? 4.831 -8.894 -4.274 1.00 84.31 91 ASN A O 1
ATOM 752 N N . PHE A 1 92 ? 4.002 -6.878 -3.768 1.00 80.00 92 PHE A N 1
ATOM 753 C CA . PHE A 1 92 ? 5.189 -6.406 -3.054 1.00 80.00 92 PHE A CA 1
ATOM 754 C C . PHE A 1 92 ? 5.508 -7.196 -1.776 1.00 80.00 92 PHE A C 1
ATOM 756 O O . PHE A 1 92 ? 6.675 -7.281 -1.405 1.00 80.00 92 PHE A O 1
ATOM 763 N N . GLU A 1 93 ? 4.505 -7.772 -1.107 1.00 81.88 93 GLU A N 1
ATOM 764 C CA . GLU A 1 93 ? 4.717 -8.539 0.129 1.00 81.88 93 GLU A CA 1
ATOM 765 C C . GLU A 1 93 ? 5.284 -9.929 -0.181 1.00 81.88 93 GLU A C 1
ATOM 767 O O . GLU A 1 93 ? 6.215 -10.391 0.476 1.00 81.88 93 GLU A O 1
ATOM 772 N N . GLU A 1 94 ? 4.739 -10.579 -1.210 1.00 82.38 94 GLU A N 1
ATOM 773 C CA . GLU A 1 94 ? 5.177 -11.906 -1.666 1.00 82.38 94 GLU A CA 1
ATOM 774 C C . GLU A 1 94 ? 6.406 -11.832 -2.582 1.00 82.38 94 GLU A C 1
ATOM 776 O O . GLU A 1 94 ? 7.112 -12.824 -2.742 1.00 82.38 94 GLU A O 1
ATOM 781 N N . ARG A 1 95 ? 6.694 -10.641 -3.125 1.00 81.50 95 ARG A N 1
ATOM 782 C CA . ARG A 1 95 ? 7.735 -10.374 -4.131 1.00 81.50 95 ARG A CA 1
ATOM 783 C C . ARG A 1 95 ? 7.607 -11.262 -5.362 1.00 81.50 95 ARG A C 1
ATOM 785 O O . ARG A 1 95 ? 8.605 -11.718 -5.913 1.00 81.50 95 ARG A O 1
ATOM 792 N N . ASP A 1 96 ? 6.369 -11.485 -5.772 1.00 81.81 96 ASP A N 1
ATOM 793 C CA . ASP A 1 96 ? 6.028 -12.360 -6.884 1.00 81.81 96 ASP A CA 1
ATOM 794 C C . ASP A 1 96 ? 4.803 -11.822 -7.630 1.00 81.81 96 ASP A C 1
ATOM 796 O O . ASP A 1 96 ? 4.073 -10.952 -7.138 1.00 81.81 96 ASP A O 1
ATOM 800 N N . VAL A 1 97 ? 4.587 -12.324 -8.839 1.00 81.75 97 VAL A N 1
ATOM 801 C CA . VAL A 1 97 ? 3.438 -11.984 -9.670 1.00 81.75 97 VAL A CA 1
ATOM 802 C C . VAL A 1 97 ? 2.290 -12.936 -9.352 1.00 81.75 97 VAL A C 1
ATOM 804 O O . VAL A 1 97 ? 2.378 -14.143 -9.563 1.00 81.75 97 VAL A O 1
ATOM 807 N N . VAL A 1 98 ? 1.185 -12.383 -8.853 1.00 83.19 98 VAL A N 1
ATOM 808 C CA . VAL A 1 98 ? 0.047 -13.152 -8.335 1.00 83.19 98 VAL A CA 1
ATOM 809 C C . VAL A 1 98 ? -1.252 -12.759 -9.018 1.00 83.19 98 VAL A C 1
ATOM 811 O O . VAL A 1 98 ? -1.415 -11.641 -9.514 1.00 83.19 98 VAL A O 1
ATOM 814 N N . GLN A 1 99 ? -2.195 -13.698 -9.053 1.00 85.56 99 GLN A N 1
ATOM 815 C CA . GLN A 1 99 ? -3.503 -13.449 -9.634 1.00 85.56 99 GLN A CA 1
ATOM 816 C C . GLN A 1 99 ? -4.333 -12.575 -8.687 1.00 85.56 99 GLN A C 1
ATOM 818 O O . GLN A 1 99 ? -4.599 -12.955 -7.547 1.00 85.56 99 GLN A O 1
ATOM 823 N N . VAL A 1 100 ? -4.775 -11.416 -9.173 1.00 84.88 100 VAL A N 1
ATOM 824 C CA . VAL A 1 100 ? -5.570 -10.438 -8.426 1.00 84.88 100 VAL A CA 1
ATOM 825 C C . VAL A 1 100 ? -6.936 -10.205 -9.086 1.00 84.88 100 VAL A C 1
ATOM 827 O O . VAL A 1 100 ? -7.048 -10.193 -10.315 1.00 84.88 100 VAL A O 1
ATOM 830 N N . PRO A 1 101 ? -8.012 -10.025 -8.299 1.00 86.88 101 PRO A N 1
ATOM 831 C CA . PRO A 1 101 ? -9.322 -9.690 -8.842 1.00 86.88 101 PRO A CA 1
ATOM 832 C C . PRO A 1 101 ? -9.347 -8.255 -9.384 1.00 86.88 101 PRO A C 1
ATOM 834 O O . PRO A 1 101 ? -8.913 -7.310 -8.724 1.00 86.88 101 PRO A O 1
ATOM 837 N N . ILE A 1 102 ? -9.933 -8.085 -10.566 1.00 83.38 102 ILE A N 1
ATOM 838 C CA . ILE A 1 102 ? -10.261 -6.793 -11.165 1.00 83.38 102 ILE A CA 1
ATOM 839 C C . ILE A 1 102 ? -11.740 -6.521 -10.932 1.00 83.38 102 ILE A C 1
ATOM 841 O O . ILE A 1 102 ? -12.611 -7.234 -11.431 1.00 83.38 102 ILE A O 1
ATOM 845 N N . TYR A 1 103 ? -12.016 -5.466 -10.180 1.00 85.25 103 TYR A N 1
ATOM 846 C CA . TYR A 1 103 ? -13.366 -5.091 -9.783 1.00 85.25 103 TYR A CA 1
ATOM 847 C C . TYR A 1 103 ? -14.090 -4.251 -10.852 1.00 85.25 103 TYR A C 1
ATOM 849 O O . TYR A 1 103 ? -13.466 -3.682 -11.745 1.00 85.25 103 TYR A O 1
ATOM 857 N N . SER A 1 104 ? -15.415 -4.124 -10.761 1.00 80.19 104 SER A N 1
ATOM 858 C CA . SER A 1 104 ? -16.230 -3.174 -11.520 1.00 80.19 104 SER A CA 1
ATOM 859 C C . SER A 1 104 ? -15.912 -1.776 -10.987 1.00 80.19 104 SER A C 1
ATOM 861 O O . SER A 1 104 ? -16.507 -1.302 -10.021 1.00 80.19 104 SER A O 1
ATOM 863 N N . ILE A 1 105 ? -14.835 -1.190 -11.504 1.00 73.88 105 ILE A N 1
ATOM 864 C CA . ILE A 1 105 ? -14.092 -0.176 -10.760 1.00 73.88 105 ILE A CA 1
ATOM 865 C C . ILE A 1 105 ? -14.859 1.146 -10.571 1.00 73.88 105 ILE A C 1
ATOM 867 O O . ILE A 1 105 ? -15.230 1.794 -11.550 1.00 73.88 105 ILE A O 1
ATOM 871 N N . ASP A 1 106 ? -14.903 1.619 -9.322 1.00 77.12 106 ASP A N 1
ATOM 872 C CA . ASP A 1 106 ? -15.121 3.025 -8.970 1.00 77.12 106 ASP A CA 1
ATOM 873 C C . ASP A 1 106 ? -13.844 3.870 -9.172 1.00 77.12 106 ASP A C 1
ATOM 875 O O . ASP A 1 106 ? -12.731 3.454 -8.831 1.00 77.12 106 ASP A O 1
ATOM 879 N N . LYS A 1 107 ? -13.986 5.072 -9.742 1.00 84.19 107 LYS A N 1
ATOM 880 C CA . LYS A 1 107 ? -12.860 5.961 -10.077 1.00 84.19 107 LYS A CA 1
ATOM 881 C C . LYS A 1 107 ? -11.964 6.266 -8.867 1.00 84.19 107 LYS A C 1
ATOM 883 O O . LYS A 1 107 ? -10.753 6.411 -9.048 1.00 84.19 107 LYS A O 1
ATOM 888 N N . GLU A 1 108 ? -12.529 6.354 -7.668 1.00 85.25 108 GLU A N 1
ATOM 889 C CA . GLU A 1 108 ? -11.805 6.662 -6.434 1.00 85.25 108 GLU A CA 1
ATOM 890 C C . GLU A 1 108 ? -10.927 5.488 -5.993 1.00 85.25 108 GLU A C 1
ATOM 892 O O . GLU A 1 108 ? -9.732 5.678 -5.758 1.00 85.25 108 GLU A O 1
ATOM 897 N N . ILE A 1 109 ? -11.468 4.262 -6.000 1.00 87.25 109 ILE A N 1
ATOM 898 C CA . ILE A 1 109 ? -10.715 3.034 -5.678 1.00 87.25 109 ILE A CA 1
ATOM 899 C C . ILE A 1 109 ? -9.508 2.896 -6.614 1.00 87.25 109 ILE A C 1
ATOM 901 O O . ILE A 1 109 ? -8.381 2.696 -6.167 1.00 87.25 109 ILE A O 1
ATOM 905 N N . LYS A 1 110 ? -9.725 3.108 -7.917 1.00 87.38 110 LYS A N 1
ATOM 906 C CA . LYS A 1 110 ? -8.675 3.072 -8.951 1.00 87.38 110 LYS A CA 1
ATOM 907 C C . LYS A 1 110 ? -7.547 4.067 -8.680 1.00 87.38 110 LYS A C 1
ATOM 909 O O . LYS A 1 110 ? -6.378 3.786 -8.946 1.00 87.38 110 LYS A O 1
ATOM 914 N N . SER A 1 111 ? -7.907 5.258 -8.203 1.00 89.56 111 SER A N 1
ATOM 915 C CA . SER A 1 111 ? -6.944 6.307 -7.878 1.00 89.56 111 SER A CA 1
ATOM 916 C C . SER A 1 111 ? -6.101 5.922 -6.665 1.00 89.56 111 SER A C 1
ATOM 918 O O . SER A 1 111 ? -4.880 6.062 -6.721 1.00 89.56 111 SER A O 1
ATOM 920 N N . LEU A 1 112 ? -6.735 5.391 -5.614 1.00 90.44 112 LEU A N 1
ATOM 921 C CA . LEU A 1 112 ? -6.046 4.918 -4.412 1.00 90.44 112 LEU A CA 1
ATOM 922 C C . LEU A 1 112 ? -5.101 3.756 -4.724 1.00 90.44 112 LEU A C 1
ATOM 924 O O . LEU A 1 112 ? -3.943 3.796 -4.320 1.00 90.44 112 LEU A O 1
ATOM 928 N N . ASP A 1 113 ? -5.544 2.769 -5.506 1.00 87.94 113 ASP A N 1
ATOM 929 C CA . ASP A 1 113 ? -4.696 1.645 -5.925 1.00 87.94 113 ASP A CA 1
ATOM 930 C C . ASP A 1 113 ? -3.451 2.119 -6.674 1.00 87.94 113 ASP A C 1
ATOM 932 O O . ASP A 1 113 ? -2.330 1.687 -6.395 1.00 87.94 113 ASP A O 1
ATOM 936 N N . LYS A 1 114 ? -3.627 3.073 -7.593 1.00 89.19 114 LYS A N 1
ATOM 937 C CA . LYS A 1 114 ? -2.514 3.673 -8.330 1.00 89.19 114 LYS A CA 1
ATOM 938 C C . LYS A 1 114 ? -1.550 4.419 -7.406 1.00 89.19 114 LYS A C 1
ATOM 940 O O . LYS A 1 114 ? -0.343 4.387 -7.641 1.00 89.19 114 LYS A O 1
ATOM 945 N N . GLU A 1 115 ? -2.060 5.121 -6.402 1.00 92.75 115 GLU A N 1
ATOM 946 C CA . GLU A 1 115 ? -1.242 5.862 -5.442 1.00 92.75 115 GLU A CA 1
ATOM 947 C C . GLU A 1 115 ? -0.451 4.920 -4.531 1.00 92.75 115 GLU A C 1
ATOM 949 O O . GLU A 1 115 ? 0.770 5.050 -4.443 1.00 92.75 115 GLU A O 1
ATOM 954 N N . ILE A 1 116 ? -1.107 3.903 -3.968 1.00 91.31 116 ILE A N 1
ATOM 955 C CA . ILE A 1 116 ? -0.465 2.851 -3.171 1.00 91.31 116 ILE A CA 1
ATOM 956 C C . ILE A 1 116 ? 0.645 2.177 -3.985 1.00 91.31 116 ILE A C 1
ATOM 958 O O . ILE A 1 116 ? 1.780 2.078 -3.515 1.00 91.31 116 ILE A O 1
ATOM 962 N N . LYS A 1 117 ? 0.354 1.779 -5.232 1.00 90.12 117 LYS A N 1
ATOM 963 C CA . LYS A 1 117 ? 1.336 1.141 -6.122 1.00 90.12 117 LYS A CA 1
ATOM 964 C C . LYS A 1 117 ? 2.555 2.032 -6.355 1.00 90.12 117 LYS A C 1
ATOM 966 O O . LYS A 1 117 ? 3.681 1.556 -6.265 1.00 90.12 117 LYS A O 1
ATOM 971 N N . LYS A 1 118 ? 2.361 3.334 -6.597 1.00 91.94 118 LYS A N 1
ATOM 972 C CA . LYS A 1 118 ? 3.476 4.284 -6.760 1.00 91.94 118 LYS A CA 1
ATOM 973 C C . LYS A 1 118 ? 4.365 4.357 -5.525 1.00 91.94 118 LYS A C 1
ATOM 975 O O . LYS A 1 118 ? 5.583 4.357 -5.679 1.00 91.94 118 LYS A O 1
ATOM 980 N N . ILE A 1 119 ? 3.779 4.448 -4.330 1.00 92.31 119 ILE A N 1
ATOM 981 C CA . ILE A 1 119 ? 4.566 4.574 -3.099 1.00 92.31 119 ILE A CA 1
ATOM 982 C C . ILE A 1 119 ? 5.375 3.293 -2.865 1.00 92.31 119 ILE A C 1
ATOM 984 O O . ILE A 1 119 ? 6.580 3.384 -2.645 1.00 92.31 119 ILE A O 1
ATOM 988 N N . LYS A 1 120 ? 4.760 2.112 -3.035 1.00 90.31 120 LYS A N 1
ATOM 989 C CA . LYS A 1 120 ? 5.467 0.827 -2.917 1.00 90.31 120 LYS A CA 1
ATOM 990 C C . LYS A 1 120 ? 6.633 0.703 -3.906 1.00 90.31 120 LYS A C 1
ATOM 992 O O . LYS A 1 120 ? 7.728 0.326 -3.504 1.00 90.31 120 LYS A O 1
ATOM 997 N N . ILE A 1 121 ? 6.437 1.098 -5.171 1.00 91.31 121 ILE A N 1
ATOM 998 C CA . ILE A 1 121 ? 7.524 1.143 -6.170 1.00 91.31 121 ILE A CA 1
ATOM 999 C C . ILE A 1 121 ? 8.656 2.055 -5.689 1.00 91.31 121 ILE A C 1
ATOM 1001 O O . ILE A 1 121 ? 9.820 1.669 -5.729 1.00 91.31 121 ILE A O 1
ATOM 1005 N N . ILE A 1 122 ? 8.331 3.268 -5.235 1.00 91.44 122 ILE A N 1
ATOM 1006 C CA . ILE A 1 122 ? 9.332 4.235 -4.774 1.00 91.44 122 ILE A CA 1
ATOM 1007 C C . ILE A 1 122 ? 10.138 3.675 -3.600 1.00 91.44 122 ILE A C 1
ATOM 1009 O O . ILE A 1 122 ? 11.357 3.842 -3.580 1.00 91.44 122 ILE A O 1
ATOM 1013 N N . ASP A 1 123 ? 9.490 3.031 -2.635 1.00 90.75 123 ASP A N 1
ATOM 1014 C CA . ASP A 1 123 ? 10.174 2.498 -1.459 1.00 90.75 123 ASP A CA 1
ATOM 1015 C C . ASP A 1 123 ? 11.077 1.307 -1.799 1.00 90.75 123 ASP A C 1
ATOM 1017 O O . ASP A 1 123 ? 12.214 1.269 -1.328 1.00 90.75 123 ASP A O 1
ATOM 1021 N N . GLU A 1 124 ? 10.663 0.416 -2.704 1.00 89.69 124 GLU A N 1
ATOM 1022 C CA . GLU A 1 124 ? 11.548 -0.630 -3.237 1.00 89.69 124 GLU A CA 1
ATOM 1023 C C . GLU A 1 124 ? 12.759 -0.035 -3.969 1.00 89.69 124 GLU A C 1
ATOM 1025 O O . GLU A 1 124 ? 13.901 -0.411 -3.699 1.00 89.69 124 GLU A O 1
ATOM 1030 N N . PHE A 1 125 ? 12.552 0.970 -4.828 1.00 91.38 125 PHE A N 1
ATOM 1031 C CA . PHE A 1 125 ? 13.661 1.656 -5.499 1.00 91.38 125 PHE A CA 1
ATOM 1032 C C . PHE A 1 125 ? 14.619 2.317 -4.503 1.00 91.38 125 PHE A C 1
ATOM 1034 O O . PHE A 1 125 ? 15.835 2.197 -4.658 1.00 91.38 125 PHE A O 1
ATOM 1041 N N . LYS A 1 126 ? 14.103 2.990 -3.465 1.00 92.19 126 LYS A N 1
ATOM 1042 C CA . LYS A 1 126 ? 14.941 3.564 -2.400 1.00 92.19 126 LYS A CA 1
ATOM 1043 C C . LYS A 1 126 ? 15.751 2.483 -1.696 1.00 92.19 126 LYS A C 1
ATOM 1045 O O . LYS A 1 126 ? 16.932 2.697 -1.451 1.00 92.19 126 LYS A O 1
ATOM 1050 N N . ASN A 1 127 ? 15.139 1.344 -1.374 1.00 90.69 127 ASN A N 1
ATOM 1051 C CA . ASN A 1 127 ? 15.821 0.242 -0.699 1.00 90.69 127 ASN A CA 1
ATOM 1052 C C . ASN A 1 127 ? 16.975 -0.298 -1.548 1.00 90.69 127 ASN A C 1
ATOM 1054 O O . ASN A 1 127 ? 18.087 -0.436 -1.039 1.00 90.69 127 ASN A O 1
ATOM 1058 N N . ILE A 1 128 ? 16.739 -0.526 -2.843 1.00 91.19 128 ILE A N 1
ATOM 1059 C CA . ILE A 1 128 ? 17.771 -0.999 -3.772 1.00 91.19 128 ILE A CA 1
ATOM 1060 C C . ILE A 1 128 ? 18.906 0.028 -3.882 1.00 91.19 128 ILE A C 1
ATOM 1062 O O . ILE A 1 128 ? 20.068 -0.331 -3.700 1.00 91.19 128 ILE A O 1
ATOM 1066 N N . ILE A 1 129 ? 18.583 1.308 -4.096 1.00 93.00 129 ILE A N 1
ATOM 1067 C CA . ILE A 1 129 ? 19.579 2.386 -4.204 1.00 93.00 129 ILE A CA 1
ATOM 1068 C C . ILE A 1 129 ? 20.405 2.508 -2.918 1.00 93.00 129 ILE A C 1
ATOM 1070 O O . ILE A 1 129 ? 21.627 2.573 -2.982 1.00 93.00 129 ILE A O 1
ATOM 1074 N N . ASN A 1 130 ? 19.763 2.488 -1.748 1.00 92.56 130 ASN A N 1
ATOM 1075 C CA . ASN A 1 130 ? 20.451 2.597 -0.458 1.00 92.56 130 ASN A CA 1
ATOM 1076 C C . ASN A 1 130 ? 21.324 1.372 -0.142 1.00 92.56 130 ASN A C 1
ATOM 1078 O O . ASN A 1 130 ? 22.243 1.471 0.667 1.00 92.56 130 ASN A O 1
ATOM 1082 N N . SER A 1 131 ? 21.025 0.216 -0.743 1.00 91.50 131 SER A N 1
ATOM 1083 C CA . SER A 1 131 ? 21.819 -1.009 -0.594 1.00 91.50 131 SER A CA 1
ATOM 1084 C C . SER A 1 131 ? 23.026 -1.087 -1.538 1.00 91.50 131 SER A C 1
ATOM 1086 O O . SER A 1 131 ? 23.896 -1.940 -1.341 1.00 91.50 131 SER A O 1
ATOM 1088 N N . SER A 1 132 ? 23.083 -0.209 -2.543 1.00 89.88 132 SER A N 1
ATOM 1089 C CA . SER A 1 132 ? 24.159 -0.159 -3.528 1.00 89.88 132 SER A CA 1
ATOM 1090 C C . SER A 1 132 ? 25.469 0.300 -2.890 1.00 89.88 132 SER A C 1
ATOM 1092 O O . SER A 1 132 ? 25.489 1.199 -2.048 1.00 89.88 132 SER A O 1
ATOM 1094 N N . LYS A 1 133 ? 26.572 -0.351 -3.267 1.00 90.50 133 LYS A N 1
ATOM 1095 C CA . LYS A 1 133 ? 27.895 -0.117 -2.656 1.00 90.50 133 LYS A CA 1
ATOM 1096 C C . LYS A 1 133 ? 28.858 0.628 -3.565 1.00 90.50 133 LYS A C 1
ATOM 1098 O O . LYS A 1 133 ? 29.824 1.201 -3.075 1.00 90.50 133 LYS A O 1
ATOM 1103 N N . GLU A 1 134 ? 28.606 0.582 -4.866 1.00 92.25 134 GLU A N 1
ATOM 1104 C CA . GLU A 1 134 ? 29.559 0.974 -5.894 1.00 92.25 134 GLU A CA 1
ATOM 1105 C C . GLU A 1 134 ? 28.928 2.004 -6.832 1.00 92.25 134 GLU A C 1
ATOM 1107 O O . GLU A 1 134 ? 27.785 1.847 -7.265 1.00 92.25 134 GLU A O 1
ATOM 1112 N N . ASP A 1 135 ? 29.693 3.023 -7.222 1.00 87.00 135 ASP A N 1
ATOM 1113 C CA . ASP A 1 135 ? 29.183 4.123 -8.054 1.00 87.00 135 ASP A CA 1
ATOM 1114 C C . ASP A 1 135 ? 28.616 3.634 -9.401 1.00 87.00 135 ASP A C 1
ATOM 1116 O O . ASP A 1 135 ? 27.600 4.141 -9.881 1.00 87.00 135 ASP A O 1
ATOM 1120 N N . TYR A 1 136 ? 29.206 2.583 -9.988 1.00 87.94 136 TYR A N 1
ATOM 1121 C CA . TYR A 1 136 ? 28.754 2.044 -11.277 1.00 87.94 136 TYR A CA 1
ATOM 1122 C C . TYR A 1 136 ? 27.352 1.409 -11.215 1.00 87.94 136 TYR A C 1
ATOM 1124 O O . TYR A 1 136 ? 26.695 1.253 -12.247 1.00 87.94 136 TYR A O 1
ATOM 1132 N N . GLU A 1 137 ? 26.884 0.989 -10.037 1.00 87.44 137 GLU A N 1
ATOM 1133 C CA . GLU A 1 137 ? 25.520 0.487 -9.856 1.00 87.44 137 GLU A CA 1
ATOM 1134 C C . GLU A 1 137 ? 24.522 1.650 -9.881 1.00 87.44 137 GLU A C 1
ATOM 1136 O O . GLU A 1 137 ? 23.489 1.557 -10.546 1.00 87.44 137 GLU A O 1
ATOM 1141 N N . LEU A 1 138 ? 24.867 2.776 -9.248 1.00 90.31 138 LEU A N 1
ATOM 1142 C CA . LEU A 1 138 ? 24.080 4.011 -9.290 1.00 90.31 138 LEU A CA 1
ATOM 1143 C C . LEU A 1 138 ? 23.995 4.575 -10.715 1.00 90.31 138 LEU A C 1
ATOM 1145 O O . LEU A 1 138 ? 22.920 5.001 -11.149 1.00 90.31 138 LEU A O 1
ATOM 1149 N N . ASP A 1 139 ? 25.083 4.489 -11.482 1.00 92.50 139 ASP A N 1
ATOM 1150 C CA . ASP A 1 139 ? 25.106 4.890 -12.892 1.00 92.50 139 ASP A CA 1
ATOM 1151 C C . ASP A 1 139 ? 24.079 4.124 -13.742 1.00 92.50 139 ASP A C 1
ATOM 1153 O O . ASP A 1 139 ? 23.441 4.711 -14.624 1.00 92.50 139 ASP A O 1
ATOM 1157 N N . LYS A 1 140 ? 23.832 2.837 -13.455 1.00 90.25 140 LYS A N 1
ATOM 1158 C CA . LYS A 1 140 ? 22.794 2.051 -14.149 1.00 90.25 140 LYS A CA 1
ATOM 1159 C C . LYS A 1 140 ? 21.393 2.605 -13.879 1.00 90.25 140 LYS A C 1
ATOM 1161 O O . LYS A 1 140 ? 20.603 2.729 -14.816 1.00 90.25 140 LYS A O 1
ATOM 1166 N N . PHE A 1 141 ? 21.089 3.014 -12.645 1.00 90.56 141 PHE A N 1
ATOM 1167 C CA . PHE A 1 141 ? 19.810 3.666 -12.328 1.00 90.56 141 PHE A CA 1
ATOM 1168 C C . PHE A 1 141 ? 19.670 5.015 -13.038 1.00 90.56 141 PHE A C 1
ATOM 1170 O O . PHE A 1 141 ? 18.594 5.335 -13.544 1.00 90.56 141 PHE A O 1
ATOM 1177 N N . ILE A 1 142 ? 20.755 5.786 -13.152 1.00 91.88 142 ILE A N 1
ATOM 1178 C CA . ILE A 1 142 ? 20.764 7.036 -13.925 1.00 91.88 142 ILE A CA 1
ATOM 1179 C C . ILE A 1 142 ? 20.440 6.764 -15.400 1.00 91.88 142 ILE A C 1
ATOM 1181 O O . ILE A 1 142 ? 19.672 7.518 -16.006 1.00 91.88 142 ILE A O 1
ATOM 1185 N N . LEU A 1 143 ? 20.991 5.698 -15.988 1.00 91.06 143 LEU A N 1
ATOM 1186 C CA . LEU A 1 143 ? 20.684 5.300 -17.364 1.00 91.06 143 LEU A CA 1
ATOM 1187 C C . LEU A 1 143 ? 19.213 4.903 -17.532 1.00 91.06 143 LEU A C 1
ATOM 1189 O O . LEU A 1 143 ? 18.566 5.408 -18.449 1.00 91.06 143 LEU A O 1
ATOM 1193 N N . LEU A 1 144 ? 18.661 4.093 -16.623 1.00 89.94 144 LEU A N 1
ATOM 1194 C CA . LEU A 1 144 ? 17.235 3.741 -16.628 1.00 89.94 144 LEU A CA 1
ATOM 1195 C C . LEU A 1 144 ? 16.345 4.989 -16.526 1.00 89.94 144 LEU A C 1
ATOM 1197 O O . LEU A 1 144 ? 15.407 5.154 -17.302 1.00 89.94 144 LEU A O 1
ATOM 1201 N N . LEU A 1 145 ? 16.673 5.928 -15.634 1.00 90.56 145 LEU A N 1
ATOM 1202 C CA . LEU A 1 145 ? 15.933 7.187 -15.502 1.00 90.56 145 LEU A CA 1
ATOM 1203 C C . LEU A 1 145 ? 15.981 8.032 -16.780 1.00 90.56 145 LEU A C 1
ATOM 1205 O O . LEU A 1 145 ? 14.976 8.639 -17.151 1.00 90.56 145 LEU A O 1
ATOM 1209 N N . LYS A 1 146 ? 17.135 8.091 -17.455 1.00 91.12 146 LYS A N 1
ATOM 1210 C CA . LYS A 1 146 ? 17.266 8.775 -18.750 1.00 91.12 146 LYS A CA 1
ATOM 1211 C C . LYS A 1 146 ? 16.423 8.092 -19.824 1.00 91.12 146 LYS A C 1
ATOM 1213 O O . LYS A 1 146 ? 15.787 8.798 -20.601 1.00 91.12 146 LYS A O 1
ATOM 1218 N N . LEU A 1 147 ? 16.395 6.759 -19.840 1.00 90.06 147 LEU A N 1
ATOM 1219 C CA . LEU A 1 147 ? 15.597 5.968 -20.774 1.00 90.06 147 LEU A CA 1
ATOM 1220 C C . LEU A 1 147 ? 14.102 6.274 -20.605 1.00 90.06 147 LEU A C 1
ATOM 1222 O O . LEU A 1 147 ? 13.466 6.715 -21.558 1.00 90.06 147 LEU A O 1
ATOM 1226 N N . PHE A 1 148 ? 13.571 6.166 -19.382 1.00 86.00 148 PHE A N 1
ATOM 1227 C CA . PHE A 1 148 ? 12.148 6.405 -19.101 1.00 86.00 148 PHE A CA 1
ATOM 1228 C C . PHE A 1 148 ? 11.701 7.864 -19.287 1.00 86.00 148 PHE A C 1
ATOM 1230 O O . PHE A 1 148 ? 10.528 8.116 -19.566 1.00 86.00 148 PHE A O 1
ATOM 1237 N N . LYS A 1 149 ? 12.607 8.841 -19.132 1.00 88.06 149 LYS A N 1
ATOM 1238 C CA . LYS A 1 149 ? 12.312 10.271 -19.354 1.00 88.06 149 LYS A CA 1
ATOM 1239 C C . LYS A 1 149 ? 12.456 10.714 -20.809 1.00 88.06 149 LYS A C 1
ATOM 1241 O O . LYS A 1 149 ? 12.028 11.817 -21.140 1.00 88.06 149 LYS A O 1
ATOM 1246 N N . SER A 1 150 ? 13.104 9.921 -21.657 1.00 88.31 150 SER A N 1
ATOM 1247 C CA . SER A 1 150 ? 13.395 10.320 -23.030 1.00 88.31 150 SER A CA 1
ATOM 1248 C C . SER A 1 150 ? 12.144 10.252 -23.903 1.00 88.31 150 SER A C 1
ATOM 1250 O O . SER A 1 150 ? 11.564 9.189 -24.089 1.00 88.31 150 SER A O 1
ATOM 1252 N N . GLU A 1 151 ? 11.781 11.370 -24.528 1.00 87.06 151 GLU A N 1
ATOM 1253 C CA . GLU A 1 151 ? 10.732 11.406 -25.560 1.00 87.06 151 GLU A CA 1
ATOM 1254 C C . GLU A 1 151 ? 11.196 10.809 -26.899 1.00 87.06 151 GLU A C 1
ATOM 1256 O O . GLU A 1 151 ? 10.386 10.560 -27.784 1.00 87.06 151 GLU A O 1
ATOM 1261 N N . LYS A 1 152 ? 12.507 10.579 -27.064 1.00 85.81 152 LYS A N 1
ATOM 1262 C CA . LYS A 1 152 ? 13.095 10.040 -28.303 1.00 85.81 152 LYS A CA 1
ATOM 1263 C C . LYS A 1 152 ? 13.008 8.522 -28.405 1.00 85.81 152 LYS A C 1
ATOM 1265 O O . LYS A 1 152 ? 13.295 7.972 -29.462 1.00 85.81 152 LYS A O 1
ATOM 1270 N N . VAL A 1 153 ? 12.745 7.852 -27.289 1.00 80.25 153 VAL A N 1
ATOM 1271 C CA . VAL A 1 153 ? 12.782 6.395 -27.200 1.00 80.25 153 VAL A CA 1
ATOM 1272 C C . VAL A 1 153 ? 11.378 5.862 -27.438 1.00 80.25 153 VAL A C 1
ATOM 1274 O O . VAL A 1 153 ? 10.416 6.363 -26.856 1.00 80.25 153 VAL A O 1
ATOM 1277 N N . ASN A 1 154 ? 11.263 4.841 -28.286 1.00 82.50 154 ASN A N 1
ATOM 1278 C CA . ASN A 1 154 ? 10.018 4.103 -28.424 1.00 82.50 154 ASN A CA 1
ATOM 1279 C C . ASN A 1 154 ? 9.762 3.331 -27.121 1.00 82.50 154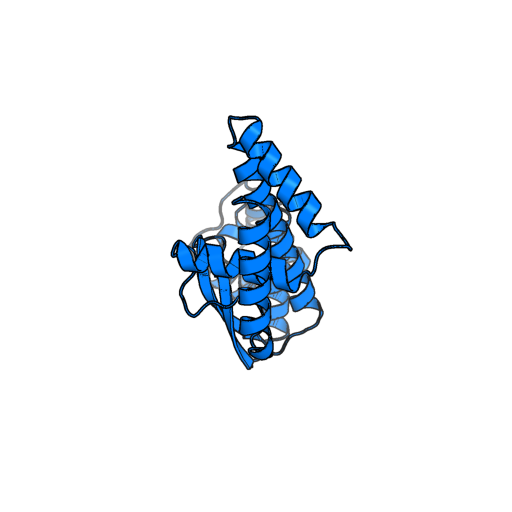 ASN A C 1
ATOM 1281 O O . ASN A 1 154 ? 10.533 2.441 -26.763 1.00 82.50 154 ASN A O 1
ATOM 1285 N N . LYS A 1 155 ? 8.704 3.706 -26.397 1.00 80.12 155 LYS A N 1
ATOM 1286 C CA . LYS A 1 155 ? 8.373 3.117 -25.093 1.00 80.12 155 LYS A CA 1
ATOM 1287 C C . LYS A 1 155 ? 8.054 1.629 -25.195 1.00 80.12 155 LYS A C 1
ATOM 1289 O O . LYS A 1 155 ? 8.480 0.899 -24.312 1.00 80.12 155 LYS A O 1
ATOM 1294 N N . HIS A 1 156 ? 7.429 1.196 -26.290 1.00 78.69 156 HIS A N 1
ATOM 1295 C CA . HIS A 1 156 ? 7.128 -0.217 -26.519 1.00 78.69 156 HIS A CA 1
ATOM 1296 C C . HIS A 1 156 ? 8.405 -1.054 -26.605 1.00 78.69 156 HIS A C 1
ATOM 1298 O O . HIS A 1 156 ? 8.525 -2.042 -25.902 1.00 78.69 156 HIS A O 1
ATOM 1304 N N . ILE A 1 157 ? 9.432 -0.584 -27.327 1.00 79.38 157 ILE A N 1
ATOM 1305 C CA . ILE A 1 157 ? 10.727 -1.287 -27.382 1.00 79.38 157 ILE A CA 1
ATOM 1306 C C . ILE A 1 157 ? 11.343 -1.416 -25.984 1.00 79.38 157 ILE A C 1
ATOM 1308 O O . ILE A 1 157 ? 11.935 -2.443 -25.665 1.00 79.38 157 ILE A O 1
ATOM 1312 N N . VAL A 1 158 ? 11.230 -0.387 -25.138 1.00 82.19 158 VAL A N 1
ATOM 1313 C CA . VAL A 1 158 ? 11.747 -0.445 -23.760 1.00 82.19 158 VAL A CA 1
ATOM 1314 C C . VAL A 1 158 ? 10.969 -1.451 -22.920 1.00 82.19 158 VAL A C 1
ATOM 1316 O O . VAL A 1 158 ? 11.596 -2.231 -22.210 1.00 82.19 158 VAL A O 1
ATOM 1319 N N . GLU A 1 159 ? 9.640 -1.429 -23.002 1.00 80.44 159 GLU A N 1
ATOM 1320 C CA . GLU A 1 159 ? 8.746 -2.368 -22.316 1.00 80.44 159 GLU A CA 1
ATOM 1321 C C . GLU A 1 159 ? 9.062 -3.811 -22.733 1.00 80.44 159 GLU A C 1
ATOM 1323 O O . GLU A 1 159 ? 9.469 -4.604 -21.884 1.00 80.44 159 GLU A O 1
ATOM 1328 N N . ASP A 1 160 ? 9.052 -4.101 -24.035 1.00 79.25 160 ASP A N 1
ATOM 1329 C CA . ASP A 1 160 ? 9.354 -5.423 -24.596 1.00 79.25 160 ASP A CA 1
ATOM 1330 C C . ASP A 1 160 ? 10.776 -5.886 -24.243 1.00 79.25 160 ASP A C 1
ATOM 1332 O O . ASP A 1 160 ? 11.026 -7.060 -23.978 1.00 79.25 160 ASP A O 1
ATOM 1336 N N . THR A 1 161 ? 11.752 -4.970 -24.217 1.00 82.75 161 THR A N 1
ATOM 1337 C CA . THR A 1 161 ? 13.131 -5.287 -23.802 1.00 82.75 161 THR A CA 1
ATOM 1338 C C . THR A 1 161 ? 13.197 -5.682 -22.334 1.00 82.75 161 THR A C 1
ATOM 1340 O O . THR A 1 161 ? 13.873 -6.651 -21.994 1.00 82.75 161 THR A O 1
ATOM 1343 N N . ILE A 1 162 ? 12.512 -4.948 -21.456 1.00 84.25 162 ILE A N 1
ATOM 1344 C CA . ILE A 1 162 ? 12.473 -5.273 -20.029 1.00 84.25 162 ILE A CA 1
ATOM 1345 C C . ILE A 1 162 ? 11.780 -6.623 -19.825 1.00 84.25 162 ILE A C 1
ATOM 1347 O O . ILE A 1 162 ? 12.328 -7.473 -19.128 1.00 84.25 162 ILE A O 1
ATOM 1351 N N . GLU A 1 163 ? 10.637 -6.847 -20.475 1.00 79.62 163 GLU A N 1
ATOM 1352 C CA . GLU A 1 163 ? 9.884 -8.105 -20.400 1.00 79.62 163 GLU A CA 1
ATOM 1353 C C . GLU A 1 163 ? 10.707 -9.294 -20.893 1.00 79.62 163 GLU A C 1
ATOM 1355 O O . GLU A 1 163 ? 10.841 -10.286 -20.178 1.00 79.62 163 GLU A O 1
ATOM 1360 N N . ALA A 1 164 ? 11.347 -9.180 -22.058 1.00 79.69 164 ALA A N 1
ATOM 1361 C CA . ALA A 1 164 ? 12.190 -10.241 -22.599 1.00 79.69 164 ALA A CA 1
ATOM 1362 C C . ALA A 1 164 ? 13.365 -10.583 -21.674 1.00 79.69 164 ALA A C 1
ATOM 1364 O O . ALA A 1 164 ? 13.674 -11.759 -21.484 1.00 79.69 164 ALA A O 1
ATOM 1365 N N . ILE A 1 165 ? 14.010 -9.579 -21.065 1.00 84.19 165 ILE A N 1
ATOM 1366 C CA . ILE A 1 165 ? 15.075 -9.809 -20.079 1.00 84.19 165 ILE A CA 1
ATOM 1367 C C . ILE A 1 165 ? 14.509 -10.515 -18.841 1.00 84.19 165 ILE A C 1
ATOM 1369 O O . ILE A 1 165 ? 15.129 -11.456 -18.346 1.00 84.19 165 ILE A O 1
ATOM 1373 N N . CYS A 1 166 ? 13.346 -10.091 -18.343 1.00 82.44 166 CYS 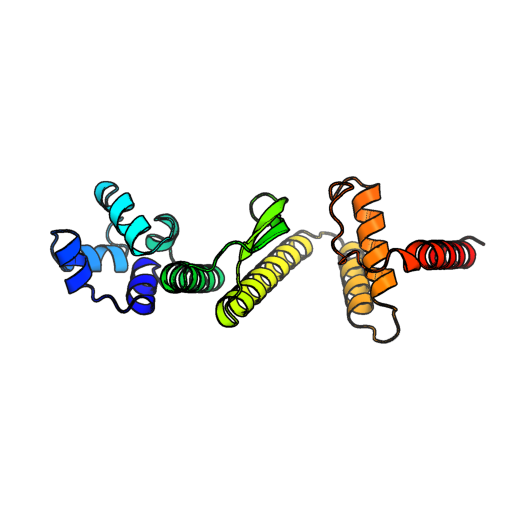A N 1
ATOM 1374 C CA . CYS A 1 166 ? 12.703 -10.718 -17.192 1.00 82.44 166 CYS A CA 1
ATOM 1375 C C . CYS A 1 166 ? 12.345 -12.184 -17.459 1.00 82.44 166 CYS A C 1
ATOM 1377 O O . CYS A 1 166 ? 12.631 -13.024 -16.608 1.00 82.44 166 CYS A O 1
ATOM 1379 N N . HIS A 1 167 ? 11.795 -12.504 -18.631 1.00 78.75 167 HIS A N 1
ATOM 1380 C CA . HIS A 1 167 ? 11.518 -13.885 -19.027 1.00 78.75 167 HIS A CA 1
ATOM 1381 C C . HIS A 1 167 ? 12.796 -14.704 -19.212 1.00 78.75 167 HIS A C 1
ATOM 1383 O O . HIS A 1 167 ? 12.875 -15.823 -18.727 1.00 78.75 167 HIS A O 1
ATOM 1389 N N . TYR A 1 168 ? 13.826 -14.149 -19.859 1.00 81.50 168 TYR A N 1
ATOM 1390 C CA . TYR A 1 168 ? 15.086 -14.861 -20.094 1.00 81.50 168 TYR A CA 1
ATOM 1391 C C . TYR A 1 168 ? 15.773 -15.315 -18.795 1.00 81.50 168 TYR A C 1
ATOM 1393 O O . TYR A 1 168 ? 16.441 -16.347 -18.777 1.00 81.50 168 TYR A O 1
ATOM 1401 N N . TYR A 1 169 ? 15.630 -14.540 -17.718 1.00 81.19 169 TYR A N 1
ATOM 1402 C CA . TYR A 1 169 ? 16.201 -14.853 -16.406 1.00 81.19 169 TYR A CA 1
ATOM 1403 C C . TYR A 1 169 ? 15.195 -15.479 -15.426 1.00 81.19 169 TYR A C 1
ATOM 1405 O O . TYR A 1 169 ? 15.499 -15.535 -14.234 1.00 81.19 169 TYR A O 1
ATOM 1413 N N . ASP A 1 170 ? 14.018 -15.913 -15.891 1.00 79.19 170 ASP A N 1
ATOM 1414 C CA . ASP A 1 170 ? 12.947 -16.481 -15.058 1.00 79.19 170 ASP A CA 1
ATOM 1415 C C . ASP A 1 170 ? 12.563 -15.587 -13.858 1.00 79.19 170 ASP A C 1
ATOM 1417 O O . ASP A 1 170 ? 12.210 -16.063 -12.779 1.00 79.19 170 ASP A O 1
ATOM 1421 N N . ILE A 1 171 ? 12.650 -14.262 -14.029 1.00 79.56 171 ILE A N 1
ATOM 1422 C CA . ILE A 1 171 ? 12.268 -13.276 -13.004 1.00 79.56 171 ILE A CA 1
ATOM 1423 C C . ILE A 1 171 ? 10.744 -13.164 -12.922 1.00 79.56 171 ILE A C 1
ATOM 1425 O O . ILE A 1 171 ? 10.199 -12.904 -11.852 1.00 79.56 171 ILE A O 1
ATOM 1429 N N . VAL A 1 172 ? 10.060 -13.347 -14.054 1.00 70.88 172 VAL A N 1
ATOM 1430 C CA . VAL A 1 172 ? 8.598 -13.404 -14.139 1.00 70.88 172 VAL A CA 1
ATOM 1431 C C . VAL A 1 172 ? 8.177 -14.658 -14.914 1.00 70.88 172 VAL A C 1
ATOM 1433 O O . VAL A 1 172 ? 8.868 -15.034 -15.867 1.00 70.88 172 VAL A O 1
ATOM 1436 N N . PRO A 1 173 ? 7.060 -15.314 -14.544 1.00 65.69 173 PRO A N 1
ATOM 1437 C CA . PRO A 1 173 ? 6.557 -16.479 -15.271 1.00 65.69 173 PRO A CA 1
ATOM 1438 C C . PRO A 1 173 ? 6.340 -16.197 -16.766 1.00 65.69 173 PRO A C 1
ATOM 1440 O O . PRO A 1 173 ? 5.912 -15.102 -17.116 1.00 65.69 173 PRO A O 1
ATOM 1443 N N . GLU A 1 174 ? 6.543 -17.191 -17.644 1.00 60.41 174 GLU A N 1
ATOM 1444 C CA . GLU A 1 174 ? 6.393 -17.068 -19.118 1.00 60.41 174 GLU A CA 1
ATOM 1445 C C . GLU A 1 174 ? 5.052 -16.473 -19.581 1.00 60.41 174 GLU A C 1
ATOM 1447 O O . GLU A 1 174 ? 4.957 -15.893 -20.656 1.00 60.41 174 GLU A O 1
ATOM 1452 N N . TRP A 1 175 ? 4.000 -16.631 -18.782 1.00 59.84 175 TRP A N 1
ATOM 1453 C CA . TRP A 1 175 ? 2.653 -16.164 -19.098 1.00 59.84 175 TRP A CA 1
ATOM 1454 C C . TRP A 1 175 ? 2.342 -14.760 -18.545 1.00 59.84 175 TRP A C 1
ATOM 1456 O O . TRP A 1 175 ? 1.263 -14.233 -18.817 1.00 59.84 175 TRP A O 1
ATOM 1466 N N . VAL A 1 176 ? 3.250 -14.147 -17.772 1.00 60.94 176 VAL A N 1
ATOM 1467 C CA . VAL A 1 176 ? 3.121 -12.765 -17.285 1.00 60.94 176 VAL A CA 1
ATOM 1468 C C . VAL A 1 176 ? 3.621 -11.806 -18.360 1.00 60.94 176 VAL A C 1
ATOM 1470 O O . VAL A 1 176 ? 4.816 -11.562 -18.469 1.00 60.94 176 VAL A O 1
ATOM 1473 N N . LEU A 1 177 ? 2.692 -11.231 -19.121 1.00 58.19 177 LEU A N 1
ATOM 1474 C CA . LEU A 1 177 ? 2.954 -10.103 -20.018 1.00 58.19 177 LEU A CA 1
ATOM 1475 C C . LEU A 1 177 ? 2.572 -8.819 -19.271 1.00 58.19 177 LEU A C 1
ATOM 1477 O O . LEU A 1 177 ? 1.412 -8.645 -18.893 1.00 58.19 177 LEU A O 1
ATOM 1481 N N . ILE A 1 178 ? 3.546 -7.952 -18.980 1.00 56.53 178 ILE A N 1
ATOM 1482 C CA . ILE A 1 178 ? 3.301 -6.672 -18.284 1.00 56.53 178 ILE A CA 1
ATOM 1483 C C . ILE A 1 178 ? 2.648 -5.665 -19.257 1.00 56.53 178 ILE A C 1
ATOM 1485 O O . ILE A 1 178 ? 1.876 -4.794 -18.841 1.00 56.53 178 ILE A O 1
ATOM 1489 N N . SER A 1 179 ? 2.889 -5.839 -20.555 1.00 51.22 179 SER A N 1
ATOM 1490 C CA . SER A 1 179 ? 2.255 -5.162 -21.672 1.00 51.22 179 SER A CA 1
ATOM 1491 C C . SER A 1 179 ? 0.922 -5.840 -22.024 1.00 51.22 179 SER A C 1
ATOM 1493 O O . SER A 1 179 ? 0.800 -7.060 -22.142 1.00 51.22 179 SER A O 1
ATOM 1495 N N . SER A 1 180 ? -0.137 -5.039 -22.166 1.00 46.66 180 SER A N 1
ATOM 1496 C CA . SER A 1 180 ? -1.446 -5.516 -22.615 1.00 46.66 180 SER A CA 1
ATOM 1497 C C . SER A 1 180 ? -1.334 -6.084 -24.032 1.00 46.66 180 SER A C 1
ATOM 1499 O O . SER A 1 180 ? -1.197 -5.341 -25.003 1.00 46.66 180 SER A O 1
ATOM 1501 N N . SER A 1 181 ? -1.404 -7.405 -24.130 1.00 42.84 181 SER A N 1
ATOM 1502 C CA . SER A 1 181 ? -1.183 -8.226 -25.318 1.00 42.84 181 SER A CA 1
ATOM 1503 C C . SER A 1 181 ? -2.315 -8.184 -26.356 1.00 42.84 181 SER A C 1
ATOM 1505 O O . SER A 1 181 ? -2.800 -9.224 -26.798 1.00 42.84 181 SER A O 1
ATOM 1507 N N . GLU A 1 182 ? -2.725 -6.993 -26.799 1.00 43.91 182 GLU A N 1
ATOM 1508 C CA . GLU A 1 182 ? -3.558 -6.876 -28.010 1.00 43.91 182 GLU A CA 1
ATOM 1509 C C . GLU A 1 182 ? -2.733 -6.749 -29.305 1.00 43.91 182 GLU A C 1
ATOM 1511 O O . GLU A 1 182 ? -3.246 -7.090 -30.367 1.00 43.91 182 GLU A O 1
ATOM 1516 N N . ASP A 1 183 ? -1.434 -6.421 -29.242 1.00 46.00 183 ASP A N 1
ATOM 1517 C CA . ASP A 1 183 ? -0.597 -6.209 -30.435 1.00 46.00 183 ASP A CA 1
ATOM 1518 C C . ASP A 1 183 ? 0.574 -7.205 -30.559 1.00 46.00 183 ASP A C 1
ATOM 1520 O O . ASP A 1 183 ? 1.751 -6.853 -30.568 1.00 46.00 183 ASP A O 1
ATOM 1524 N N . LEU A 1 184 ? 0.255 -8.481 -30.801 1.00 44.69 184 LEU A N 1
ATOM 1525 C CA . LEU A 1 184 ? 1.228 -9.489 -31.273 1.00 44.69 184 LEU A CA 1
ATOM 1526 C C . LEU A 1 184 ? 1.799 -9.188 -32.680 1.00 44.69 184 LEU A C 1
ATOM 1528 O O . LEU A 1 184 ? 2.633 -9.938 -33.188 1.00 44.69 184 LEU A O 1
ATOM 1532 N N . HIS A 1 185 ? 1.388 -8.086 -33.318 1.00 43.25 185 HIS A N 1
ATOM 1533 C CA . HIS A 1 185 ? 1.957 -7.619 -34.581 1.00 43.25 185 HIS A CA 1
ATOM 1534 C C . HIS A 1 185 ? 3.359 -6.987 -34.442 1.00 43.25 185 HIS A C 1
ATOM 1536 O O . HIS A 1 185 ? 4.051 -6.894 -35.453 1.00 43.25 185 HIS A O 1
ATOM 1542 N N . GLY A 1 186 ? 3.811 -6.634 -33.229 1.00 49.69 186 GLY A N 1
ATOM 1543 C CA . GLY A 1 186 ? 5.114 -5.987 -32.985 1.00 49.69 186 GLY A CA 1
ATOM 1544 C C . GLY A 1 186 ? 6.316 -6.922 -32.779 1.00 49.69 186 GLY A C 1
ATOM 1545 O O . GLY A 1 186 ? 7.457 -6.478 -32.868 1.00 49.69 186 GLY A O 1
ATOM 1546 N N . ALA A 1 187 ? 6.108 -8.226 -32.560 1.00 49.06 187 ALA A N 1
ATOM 1547 C CA . ALA A 1 187 ? 7.197 -9.144 -32.186 1.00 49.06 187 ALA A CA 1
ATOM 1548 C C . ALA A 1 187 ? 8.275 -9.319 -33.276 1.00 49.06 187 ALA A C 1
ATOM 1550 O O . ALA A 1 187 ? 9.439 -9.585 -32.977 1.00 49.06 187 ALA A O 1
ATOM 1551 N N . LYS A 1 188 ? 7.900 -9.176 -34.554 1.00 50.22 188 LYS A N 1
ATOM 1552 C CA . LYS A 1 188 ? 8.850 -9.247 -35.673 1.00 50.22 188 LYS A CA 1
ATOM 1553 C C . LYS A 1 188 ? 9.688 -7.971 -35.781 1.00 50.22 188 LYS A C 1
ATOM 1555 O O . LYS A 1 188 ? 10.900 -8.072 -35.944 1.00 50.22 188 LYS A O 1
ATOM 1560 N N . ASP A 1 189 ? 9.049 -6.817 -35.615 1.00 58.00 189 ASP A N 1
ATOM 1561 C CA . ASP A 1 189 ? 9.711 -5.510 -35.627 1.00 58.00 189 ASP A CA 1
ATOM 1562 C C . ASP A 1 189 ? 10.686 -5.393 -34.442 1.00 58.00 189 ASP A C 1
ATOM 1564 O O . ASP A 1 189 ? 11.828 -4.985 -34.617 1.00 58.00 189 ASP A O 1
ATOM 1568 N N . TYR A 1 190 ? 10.302 -5.907 -33.270 1.00 60.72 190 TYR A N 1
ATOM 1569 C CA . TYR A 1 190 ? 11.166 -5.992 -32.092 1.00 60.72 190 TYR A CA 1
ATOM 1570 C C . TYR A 1 190 ? 12.443 -6.822 -32.321 1.00 60.72 190 TYR A C 1
ATOM 1572 O O . TYR A 1 190 ? 13.541 -6.413 -31.935 1.00 60.72 190 TYR A O 1
ATOM 1580 N N . MET A 1 191 ? 12.330 -7.991 -32.962 1.00 62.19 191 MET A N 1
ATOM 1581 C CA . MET A 1 191 ? 13.491 -8.848 -33.236 1.00 62.19 191 MET A CA 1
ATOM 1582 C C . MET A 1 191 ? 14.435 -8.226 -34.272 1.00 62.19 191 MET A C 1
ATOM 1584 O O . MET A 1 191 ? 15.655 -8.367 -34.147 1.00 62.19 191 MET A O 1
ATOM 1588 N N . ASP A 1 192 ? 13.891 -7.517 -35.264 1.00 65.94 192 ASP A N 1
ATOM 1589 C CA . ASP A 1 192 ? 14.681 -6.771 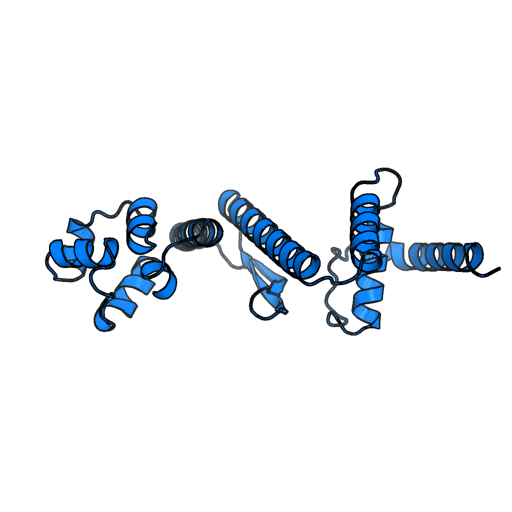-36.245 1.00 65.94 192 ASP A CA 1
ATOM 1590 C C . ASP A 1 192 ? 15.388 -5.563 -35.591 1.00 65.94 192 ASP A C 1
ATOM 1592 O O . ASP A 1 192 ? 16.587 -5.365 -35.818 1.00 65.94 192 ASP A O 1
ATOM 1596 N N . ASP A 1 193 ? 14.707 -4.844 -34.692 1.00 64.81 193 ASP A N 1
ATOM 1597 C CA . ASP A 1 193 ? 15.264 -3.736 -33.905 1.00 64.81 193 ASP A CA 1
ATOM 1598 C C . ASP A 1 193 ? 16.395 -4.207 -32.971 1.00 64.81 193 ASP A C 1
ATOM 1600 O O . ASP A 1 193 ? 17.477 -3.607 -32.928 1.00 64.81 193 ASP A O 1
ATOM 1604 N N . ILE A 1 194 ? 16.211 -5.332 -32.264 1.00 67.56 194 ILE A N 1
ATOM 1605 C CA . ILE A 1 194 ? 17.271 -5.946 -31.446 1.00 67.56 194 ILE A CA 1
ATOM 1606 C C . ILE A 1 194 ? 18.451 -6.375 -32.314 1.00 67.56 194 ILE A C 1
ATOM 1608 O O . ILE A 1 194 ? 19.607 -6.128 -31.954 1.00 67.56 194 ILE A O 1
ATOM 1612 N N . ALA A 1 195 ? 18.196 -7.000 -33.465 1.00 67.50 195 ALA A N 1
ATOM 1613 C CA . ALA A 1 195 ? 19.256 -7.407 -34.376 1.00 67.50 195 ALA A CA 1
ATOM 1614 C C . ALA A 1 195 ? 20.056 -6.198 -34.891 1.00 67.50 195 ALA A C 1
ATOM 1616 O O . ALA A 1 195 ? 21.276 -6.297 -35.056 1.00 67.50 195 ALA A O 1
ATOM 1617 N N . GLU A 1 196 ? 19.410 -5.052 -35.125 1.00 70.31 196 GLU A N 1
ATOM 1618 C CA . GLU A 1 196 ? 20.080 -3.808 -35.507 1.00 70.31 196 GLU A CA 1
ATOM 1619 C C . GLU A 1 196 ? 20.939 -3.239 -34.365 1.00 70.31 196 GLU A C 1
ATOM 1621 O O . GLU A 1 196 ? 22.098 -2.868 -34.589 1.00 70.31 196 GLU A O 1
ATOM 1626 N N . VAL A 1 197 ? 20.435 -3.252 -33.126 1.00 68.62 197 VAL A N 1
ATOM 1627 C CA . VAL A 1 197 ? 21.207 -2.856 -31.936 1.00 68.62 197 VAL A CA 1
ATOM 1628 C C . VAL A 1 197 ? 22.438 -3.750 -31.759 1.00 68.62 197 VAL A C 1
ATOM 1630 O O . VAL A 1 197 ? 23.547 -3.234 -31.603 1.00 68.62 197 VAL A O 1
ATOM 1633 N N . ILE A 1 198 ? 22.290 -5.075 -31.856 1.00 72.56 198 ILE A N 1
ATOM 1634 C CA . ILE A 1 198 ? 23.412 -6.022 -31.751 1.00 72.56 198 ILE A CA 1
ATOM 1635 C C . ILE A 1 198 ? 24.458 -5.736 -32.838 1.00 72.56 198 ILE A C 1
ATOM 1637 O O . ILE A 1 198 ? 25.644 -5.600 -32.531 1.00 72.56 198 ILE A O 1
ATOM 1641 N N . LYS A 1 199 ? 24.034 -5.554 -34.098 1.00 75.88 199 LYS A N 1
ATOM 1642 C CA . LYS A 1 199 ? 24.934 -5.225 -35.223 1.00 75.88 199 LYS A CA 1
ATOM 1643 C C . LYS A 1 199 ? 25.691 -3.911 -35.029 1.00 75.88 199 LYS A C 1
ATOM 1645 O O . LYS A 1 199 ? 26.803 -3.768 -35.536 1.00 75.88 199 LYS A O 1
ATOM 1650 N N . LYS A 1 200 ? 25.094 -2.938 -34.338 1.00 74.69 200 LYS A N 1
ATOM 1651 C CA . LYS A 1 200 ? 25.690 -1.619 -34.101 1.00 74.69 200 LYS A CA 1
ATOM 1652 C C . LYS A 1 200 ? 26.816 -1.649 -33.066 1.00 74.69 200 LYS A C 1
ATOM 1654 O O . LYS A 1 200 ? 27.756 -0.868 -33.196 1.00 74.69 200 LYS A O 1
ATOM 1659 N N . TYR A 1 201 ? 26.723 -2.517 -32.060 1.00 69.31 201 TYR A N 1
ATOM 1660 C CA . TYR A 1 201 ? 27.670 -2.560 -30.940 1.00 69.31 201 TYR A CA 1
ATOM 1661 C C . TYR A 1 201 ? 28.680 -3.719 -31.002 1.00 69.31 201 TYR A C 1
ATOM 1663 O O . TYR A 1 201 ? 29.714 -3.629 -30.347 1.00 69.31 201 TYR A O 1
ATOM 1671 N N . TYR A 1 202 ? 28.433 -4.758 -31.808 1.00 59.12 202 TYR A N 1
ATOM 1672 C CA . TYR A 1 202 ? 29.339 -5.903 -31.991 1.00 59.12 202 TYR A CA 1
ATOM 1673 C C . TYR A 1 202 ? 29.991 -5.932 -33.387 1.00 59.12 202 TYR A C 1
ATOM 1675 O O . TYR A 1 202 ? 29.830 -6.897 -34.137 1.00 59.12 202 TYR A O 1
ATOM 1683 N N . LYS A 1 203 ? 30.731 -4.872 -33.740 1.00 51.81 203 LYS A N 1
ATOM 1684 C CA . LYS A 1 203 ? 31.663 -4.863 -34.883 1.00 51.81 203 LYS A CA 1
ATOM 1685 C C . LYS A 1 203 ? 33.107 -4.988 -34.424 1.00 51.81 203 LYS A C 1
ATOM 1687 O O . LYS A 1 203 ? 33.475 -4.245 -33.490 1.00 51.81 203 LYS A O 1
#

Organism: Clostridium scatologenes (NCBI:txid1548)